Protein AF-A0A7V4B157-F1 (afdb_monomer_lite)

Radius of gyration: 28.76 Å; chains: 1; bounding box: 60×61×85 Å

Secondary structure (DSSP, 8-state):
-HHHHHHHHHHHHHTSHHHHHHHHHHHHHHHHHHHHHHHHHHHHHHHHHHHHHHHHHHHHH--SHHHHHHH-EEEPPPPPGGGGT--GGGGTS-SEEEE----EEE----TT-SS----EEE------EEE--TT--HHHHHS----HHHIIIIIIHHHHHHHHHIIIIIHHHTSHHHHHHHSS--HHHHHHHHHHHHHHHHHHHHHHHHHHHHHHHHHH--S-----HHHHHHHHHHHHHHHHHHHHHHHHHHH-

pLDDT: mean 75.1, std 14.43, range [42.28, 93.56]

Structure (mmCIF, N/CA/C/O backbone):
data_AF-A0A7V4B157-F1
#
_entry.id   AF-A0A7V4B157-F1
#
loop_
_atom_site.group_PDB
_atom_site.id
_atom_site.type_symbol
_atom_site.label_atom_id
_atom_site.label_alt_id
_atom_site.label_comp_id
_atom_site.label_asym_id
_atom_site.label_entity_id
_atom_site.label_seq_id
_atom_site.pdbx_PDB_ins_code
_atom_site.Cartn_x
_atom_site.Cartn_y
_atom_site.Cartn_z
_atom_site.occupancy
_atom_site.B_iso_or_equiv
_atom_site.auth_seq_id
_atom_site.auth_comp_id
_atom_site.auth_asym_id
_atom_site.auth_atom_id
_atom_site.pdbx_PDB_model_num
ATOM 1 N N . MET A 1 1 ? -26.371 3.991 16.964 1.00 76.25 1 MET A N 1
ATOM 2 C CA . MET A 1 1 ? -25.396 3.440 17.933 1.00 76.25 1 MET A CA 1
ATOM 3 C C . MET A 1 1 ? -24.110 2.969 17.261 1.00 76.25 1 MET A C 1
ATOM 5 O O . MET A 1 1 ? -23.064 3.482 17.623 1.00 76.25 1 MET A O 1
ATOM 9 N N . PHE A 1 2 ? -24.161 2.107 16.235 1.00 76.94 2 PHE A N 1
ATOM 10 C CA . PHE A 1 2 ? -22.967 1.640 15.503 1.00 76.94 2 PHE A CA 1
ATOM 11 C C . PHE A 1 2 ? -22.004 2.765 15.066 1.00 76.94 2 PHE A C 1
ATOM 13 O O . PHE A 1 2 ? -20.845 2.777 15.464 1.00 76.94 2 PHE A O 1
ATOM 20 N N . PHE A 1 3 ? -22.497 3.777 14.343 1.00 78.19 3 PHE A N 1
ATOM 21 C CA . PHE A 1 3 ? -21.662 4.894 13.873 1.00 78.19 3 PHE A CA 1
ATOM 22 C C . PHE A 1 3 ? -21.043 5.726 15.012 1.00 78.19 3 PHE A C 1
ATOM 24 O O . PHE A 1 3 ? -19.957 6.277 14.864 1.00 78.19 3 PHE A O 1
ATOM 31 N N . GLN A 1 4 ? -21.709 5.803 16.169 1.00 81.00 4 GLN A N 1
ATOM 32 C CA . GLN A 1 4 ? -21.175 6.507 17.340 1.00 81.00 4 GLN A CA 1
ATOM 33 C C . GLN A 1 4 ? -20.009 5.734 17.963 1.00 81.00 4 GLN A C 1
ATOM 35 O O . GLN A 1 4 ? -19.023 6.352 18.354 1.00 81.00 4 GLN A O 1
ATOM 40 N N . ILE A 1 5 ? -20.098 4.401 17.999 1.00 81.12 5 ILE A N 1
ATOM 41 C CA . ILE A 1 5 ? -19.013 3.526 18.462 1.00 81.12 5 ILE A CA 1
ATOM 42 C C . ILE A 1 5 ? -17.819 3.647 17.514 1.00 81.12 5 ILE A C 1
ATOM 44 O O . ILE A 1 5 ? -16.715 3.926 17.967 1.00 81.12 5 ILE A O 1
ATOM 48 N N . VAL A 1 6 ? -18.051 3.555 16.200 1.00 82.62 6 VAL A N 1
ATOM 49 C CA . VAL A 1 6 ? -16.991 3.705 15.188 1.00 82.62 6 VAL A CA 1
ATOM 50 C C . VAL A 1 6 ? -16.313 5.073 15.289 1.00 82.62 6 VAL A C 1
ATOM 52 O O . VAL A 1 6 ? -15.089 5.155 15.324 1.00 82.62 6 VAL A O 1
ATOM 55 N N . ARG A 1 7 ? -17.085 6.162 15.389 1.00 84.81 7 ARG A N 1
ATOM 56 C CA . ARG A 1 7 ? -16.528 7.516 15.523 1.00 84.81 7 ARG A CA 1
ATOM 57 C C . ARG A 1 7 ? -15.700 7.673 16.798 1.00 84.81 7 ARG A C 1
ATOM 59 O O . ARG A 1 7 ? -14.640 8.290 16.745 1.00 84.81 7 ARG A O 1
ATOM 66 N N . LYS A 1 8 ? -16.181 7.145 17.928 1.00 84.31 8 LYS A N 1
ATOM 67 C CA . LYS A 1 8 ? -15.438 7.148 19.197 1.00 84.31 8 LYS A CA 1
ATOM 68 C C . LYS A 1 8 ? -14.098 6.428 19.025 1.00 84.31 8 LYS A C 1
ATOM 70 O O . LYS A 1 8 ? -13.072 6.985 19.399 1.00 84.31 8 LYS A O 1
ATOM 75 N N . GLU A 1 9 ? -14.118 5.240 18.428 1.00 83.19 9 GLU A N 1
ATOM 76 C CA . GLU A 1 9 ? -12.930 4.406 18.226 1.00 83.19 9 GLU A CA 1
ATOM 77 C C . GLU A 1 9 ? -11.890 5.103 17.345 1.00 83.19 9 GLU A C 1
ATOM 79 O O . GLU A 1 9 ? -10.716 5.183 17.701 1.00 83.19 9 GLU A O 1
ATOM 84 N N . ILE A 1 10 ? -12.337 5.686 16.228 1.00 83.62 10 ILE A N 1
ATOM 85 C CA . ILE A 1 10 ? -11.464 6.441 15.327 1.00 83.62 10 ILE A CA 1
ATOM 86 C C . ILE A 1 10 ? -10.840 7.616 16.072 1.00 83.62 10 ILE A C 1
ATOM 88 O O . ILE A 1 10 ? -9.632 7.778 16.011 1.00 83.62 10 ILE A O 1
ATOM 92 N N . LEU A 1 11 ? -11.624 8.420 16.797 1.00 82.06 11 LEU A N 1
ATOM 93 C CA . LEU A 1 11 ? -11.089 9.583 17.512 1.00 82.06 11 LEU A CA 1
ATOM 94 C C . LEU A 1 11 ? -10.055 9.193 18.575 1.00 82.06 11 LEU A C 1
ATOM 96 O O . LEU A 1 11 ? -9.024 9.852 18.681 1.00 82.06 11 LEU A O 1
ATOM 100 N N . LEU A 1 12 ? -10.303 8.118 19.326 1.00 80.94 12 LEU A N 1
ATOM 101 C CA . LEU A 1 12 ? -9.351 7.612 20.318 1.00 80.94 12 LEU A CA 1
ATOM 102 C C . LEU A 1 12 ? -8.052 7.133 19.667 1.00 80.94 12 LEU A C 1
ATOM 104 O O . LEU A 1 12 ? -6.965 7.435 20.156 1.00 80.94 12 LEU A O 1
ATOM 108 N N . ASN A 1 13 ? -8.152 6.431 18.540 1.00 81.69 13 ASN A N 1
ATOM 109 C CA . ASN A 1 13 ? -6.980 5.932 17.837 1.00 81.69 13 ASN A CA 1
ATOM 110 C C . ASN A 1 13 ? -6.198 7.042 17.135 1.00 81.69 13 ASN A C 1
ATOM 112 O O . ASN A 1 13 ? -4.976 7.036 17.209 1.00 81.69 13 ASN A O 1
ATOM 116 N N . LEU A 1 14 ? -6.871 8.005 16.506 1.00 81.81 14 LEU A N 1
ATOM 117 C CA . LEU A 1 14 ? -6.239 9.062 15.707 1.00 81.81 14 LEU A CA 1
ATOM 118 C C . LEU A 1 14 ? -5.464 10.068 16.568 1.00 81.81 14 LEU A C 1
ATOM 120 O O . LEU A 1 14 ? -4.470 10.630 16.119 1.00 81.81 14 LEU A O 1
ATOM 124 N N . VAL A 1 15 ? -5.902 10.275 17.814 1.00 80.56 15 VAL A N 1
ATOM 125 C CA . VAL A 1 15 ? -5.218 11.133 18.799 1.00 80.56 15 VAL A CA 1
ATOM 126 C C . VAL A 1 15 ? -4.092 10.381 19.526 1.00 80.56 15 VAL A C 1
ATOM 128 O O . VAL A 1 15 ? -3.261 10.991 20.198 1.00 80.56 15 VAL A O 1
ATOM 131 N N . SER A 1 16 ? -4.021 9.057 19.387 1.00 83.25 16 SER A N 1
ATOM 132 C CA . SER A 1 16 ? -3.026 8.248 20.085 1.00 83.25 16 SER A CA 1
ATOM 133 C C . SER A 1 16 ? -1.619 8.429 19.508 1.00 83.25 16 SER A C 1
ATOM 135 O O . SER A 1 16 ? -1.418 8.496 18.295 1.00 83.25 16 SER A O 1
ATOM 137 N N . PHE A 1 17 ? -0.608 8.417 20.381 1.00 83.69 17 PHE A N 1
ATOM 138 C CA . PHE A 1 17 ? 0.803 8.486 19.989 1.00 83.69 17 PHE A CA 1
ATOM 139 C C . PHE A 1 17 ? 1.185 7.388 18.980 1.00 83.69 17 PHE A C 1
ATOM 141 O O . PHE A 1 17 ? 1.919 7.641 18.024 1.00 83.69 17 PHE A O 1
ATOM 148 N N . ARG A 1 18 ? 0.613 6.184 19.123 1.00 83.25 18 ARG A N 1
ATOM 149 C CA . ARG A 1 18 ? 0.846 5.059 18.200 1.00 83.25 18 ARG A CA 1
ATOM 150 C C . ARG A 1 18 ? 0.429 5.364 16.762 1.00 83.25 18 ARG A C 1
ATOM 152 O O . ARG A 1 18 ? 1.057 4.864 15.832 1.00 83.25 18 ARG A O 1
ATOM 159 N N . PHE A 1 19 ? -0.605 6.184 16.567 1.00 88.31 19 PHE A N 1
ATOM 160 C CA . PHE A 1 19 ? -1.071 6.571 15.239 1.00 88.31 19 PHE A CA 1
ATOM 161 C C . PHE A 1 19 ? -0.049 7.460 14.545 1.00 88.31 19 PHE A C 1
ATOM 163 O O . PHE A 1 19 ? 0.287 7.209 13.393 1.00 88.31 19 PHE A O 1
ATOM 170 N N . VAL A 1 20 ? 0.515 8.430 15.267 1.00 90.38 20 VAL A N 1
ATOM 171 C CA . VAL A 1 20 ? 1.573 9.304 14.743 1.00 90.38 20 VAL A CA 1
ATOM 172 C C . VAL A 1 20 ? 2.807 8.488 14.363 1.00 90.38 20 VAL A C 1
ATOM 174 O O . VAL A 1 20 ? 3.335 8.657 13.266 1.00 90.38 20 VAL A O 1
ATOM 177 N N . VAL A 1 21 ? 3.228 7.558 15.227 1.00 91.06 21 VAL A N 1
ATOM 178 C CA . VAL A 1 21 ? 4.362 6.662 14.943 1.00 91.06 21 VAL A CA 1
ATOM 179 C C . VAL A 1 21 ? 4.087 5.806 13.710 1.00 91.06 21 VAL A C 1
ATOM 181 O O . VAL A 1 21 ? 4.929 5.727 12.823 1.00 91.06 21 VAL A O 1
ATOM 184 N N . SER A 1 22 ? 2.898 5.210 13.618 1.00 90.44 22 SER A N 1
ATOM 185 C CA . SER A 1 22 ? 2.516 4.364 12.481 1.00 90.44 22 SER A CA 1
ATOM 186 C C . SER A 1 22 ? 2.426 5.160 11.187 1.00 90.44 22 SER A C 1
ATOM 188 O O . SER A 1 22 ? 2.884 4.696 10.151 1.00 90.44 22 SER A O 1
ATOM 190 N N . MET A 1 23 ? 1.892 6.379 11.242 1.00 91.38 23 MET A N 1
ATOM 191 C CA . MET A 1 23 ? 1.828 7.284 10.101 1.00 91.38 23 MET A CA 1
ATOM 192 C C . MET A 1 23 ? 3.224 7.689 9.631 1.00 91.38 23 MET A C 1
ATOM 194 O O . MET A 1 23 ? 3.495 7.617 8.439 1.00 91.38 23 MET A O 1
ATOM 198 N N . ALA A 1 24 ? 4.121 8.070 10.543 1.00 93.38 24 ALA A N 1
ATOM 199 C CA . ALA A 1 24 ? 5.497 8.417 10.198 1.00 93.38 24 ALA A CA 1
ATOM 200 C C . ALA A 1 24 ? 6.254 7.213 9.616 1.00 93.38 24 ALA A C 1
ATOM 202 O O . ALA A 1 24 ? 6.923 7.331 8.591 1.00 93.38 24 ALA A O 1
ATOM 203 N N . LEU A 1 25 ? 6.105 6.043 10.237 1.00 93.56 25 LEU A N 1
ATOM 204 C CA . LEU A 1 25 ? 6.726 4.798 9.800 1.00 93.56 25 LEU A CA 1
ATOM 205 C C . LEU A 1 25 ? 6.228 4.376 8.411 1.00 93.56 25 LEU A C 1
ATOM 207 O O . LEU A 1 25 ? 7.040 4.073 7.538 1.00 93.56 25 LEU A O 1
ATOM 211 N N . LEU A 1 26 ? 4.912 4.408 8.180 1.00 92.75 26 LEU A N 1
ATOM 212 C CA . LEU A 1 26 ? 4.325 4.112 6.873 1.00 92.75 26 LEU A CA 1
ATOM 213 C C . LEU A 1 26 ? 4.711 5.157 5.832 1.00 92.75 26 LEU A C 1
ATOM 215 O O . LEU A 1 26 ? 5.018 4.776 4.709 1.00 92.75 26 LEU A O 1
ATOM 219 N N . ALA A 1 27 ? 4.769 6.439 6.192 1.00 92.81 27 ALA A N 1
ATOM 220 C CA . ALA A 1 27 ? 5.200 7.484 5.275 1.00 92.81 27 ALA A CA 1
ATOM 221 C C . ALA A 1 27 ? 6.628 7.217 4.795 1.00 92.81 27 ALA A C 1
ATOM 223 O O . ALA A 1 27 ? 6.863 7.168 3.595 1.00 92.81 27 ALA A O 1
ATOM 224 N N . VAL A 1 28 ? 7.570 6.955 5.705 1.00 93.00 28 VAL A N 1
ATOM 225 C CA . VAL A 1 28 ? 8.963 6.670 5.330 1.00 93.00 28 VAL A CA 1
ATOM 226 C C . VAL A 1 28 ? 9.067 5.401 4.482 1.00 93.00 28 VAL A C 1
ATOM 228 O O . VAL A 1 28 ? 9.713 5.416 3.436 1.00 93.00 28 VAL A O 1
ATOM 231 N N . LEU A 1 29 ? 8.420 4.309 4.897 1.00 91.69 29 LEU A N 1
ATOM 232 C CA . LEU A 1 29 ? 8.551 3.015 4.223 1.00 91.69 29 LEU A CA 1
ATOM 233 C C . LEU A 1 29 ? 7.834 2.969 2.873 1.00 91.69 29 LEU A C 1
ATOM 235 O O . LEU A 1 29 ? 8.423 2.522 1.892 1.00 91.69 29 LEU A O 1
ATOM 239 N N . VAL A 1 30 ? 6.586 3.434 2.800 1.00 90.81 30 VAL A N 1
ATOM 240 C CA . VAL A 1 30 ? 5.793 3.415 1.561 1.00 90.81 30 VAL A CA 1
ATOM 241 C C . VAL A 1 30 ? 6.373 4.393 0.549 1.00 90.81 30 VAL A C 1
ATOM 243 O O . VAL A 1 30 ? 6.584 4.016 -0.601 1.00 90.81 30 VAL A O 1
ATOM 246 N N . VAL A 1 31 ? 6.687 5.625 0.964 1.00 90.75 31 VAL A N 1
ATOM 247 C CA . VAL A 1 31 ? 7.261 6.629 0.056 1.00 90.75 31 VAL A CA 1
ATOM 248 C C . VAL A 1 31 ? 8.650 6.192 -0.391 1.00 90.75 31 VAL A C 1
ATOM 250 O O . VAL A 1 31 ? 8.933 6.220 -1.584 1.00 90.75 31 VAL A O 1
ATOM 253 N N . GLY A 1 32 ? 9.500 5.735 0.536 1.00 88.50 32 GLY A N 1
ATOM 254 C CA . GLY A 1 32 ? 10.836 5.241 0.209 1.00 88.50 32 GLY A CA 1
ATOM 255 C C . GLY A 1 32 ? 10.794 4.068 -0.770 1.00 88.50 32 GLY A C 1
ATOM 256 O O . GLY A 1 32 ? 11.511 4.077 -1.769 1.00 88.50 32 GLY A O 1
ATOM 257 N N . SER A 1 33 ? 9.906 3.100 -0.538 1.00 87.81 33 SER A N 1
ATOM 258 C CA . SER A 1 33 ? 9.740 1.950 -1.427 1.00 87.81 33 SER A CA 1
ATOM 259 C C . SER A 1 33 ? 9.255 2.358 -2.823 1.00 87.81 33 SER A C 1
ATOM 261 O O . SER A 1 33 ? 9.853 1.951 -3.821 1.00 87.81 33 SER A O 1
ATOM 263 N N . LEU A 1 34 ? 8.244 3.232 -2.911 1.00 87.12 34 LEU A N 1
ATOM 264 C CA . LEU A 1 34 ? 7.741 3.745 -4.191 1.00 87.12 34 LEU A CA 1
ATOM 265 C C . LEU A 1 34 ? 8.809 4.531 -4.960 1.00 87.12 34 LEU A C 1
ATOM 267 O O . LEU A 1 34 ? 8.896 4.397 -6.175 1.00 87.12 34 LEU A O 1
ATOM 271 N N . GLN A 1 35 ? 9.652 5.310 -4.277 1.00 85.19 35 GLN A N 1
ATOM 272 C CA . GLN A 1 35 ? 10.740 6.056 -4.919 1.00 85.19 35 GLN A CA 1
ATOM 273 C C . GLN A 1 35 ? 11.836 5.138 -5.462 1.00 85.19 35 GLN A C 1
ATOM 275 O O . GLN A 1 35 ? 12.253 5.285 -6.612 1.00 85.19 35 GLN A O 1
ATOM 280 N N . ILE A 1 36 ? 12.275 4.159 -4.662 1.00 83.12 36 ILE A N 1
ATOM 281 C CA . ILE A 1 36 ? 13.241 3.147 -5.110 1.00 83.12 36 ILE A CA 1
ATOM 282 C C . ILE A 1 36 ? 12.693 2.445 -6.351 1.00 83.12 36 ILE A C 1
ATOM 284 O O . ILE A 1 36 ? 13.395 2.288 -7.351 1.00 83.12 36 ILE A O 1
ATOM 288 N N . MET A 1 37 ? 11.420 2.068 -6.318 1.00 80.69 37 MET A N 1
ATOM 289 C CA . MET A 1 37 ? 10.811 1.313 -7.393 1.00 80.69 37 MET A CA 1
ATOM 290 C C . MET A 1 37 ? 10.552 2.144 -8.655 1.00 80.69 37 MET A C 1
ATOM 292 O O . MET A 1 37 ? 10.868 1.678 -9.748 1.00 80.69 37 MET A O 1
ATOM 296 N N . ALA A 1 38 ? 10.104 3.393 -8.520 1.00 81.25 38 ALA A N 1
ATOM 297 C CA . ALA A 1 38 ? 10.013 4.337 -9.633 1.00 81.25 38 ALA A CA 1
ATOM 298 C C . ALA A 1 38 ? 11.381 4.536 -10.306 1.00 81.25 38 ALA A C 1
ATOM 300 O O . ALA A 1 38 ? 11.483 4.487 -11.531 1.00 81.25 38 ALA A O 1
ATOM 301 N N . SER A 1 39 ? 12.452 4.651 -9.512 1.00 79.19 39 SER A N 1
ATOM 302 C CA . SER A 1 39 ? 13.808 4.803 -10.048 1.00 79.19 39 SER A CA 1
ATOM 303 C C . SER A 1 39 ? 14.299 3.587 -10.824 1.00 79.19 39 SER A C 1
ATOM 305 O O . SER A 1 39 ? 14.924 3.725 -11.876 1.00 79.19 39 SER A O 1
ATOM 307 N N . ASN A 1 40 ? 13.972 2.390 -10.342 1.00 77.50 40 ASN A N 1
ATOM 308 C CA . ASN A 1 40 ? 14.292 1.151 -11.032 1.00 77.50 40 ASN A CA 1
ATOM 309 C C . ASN A 1 40 ? 13.471 1.004 -12.315 1.00 77.50 40 ASN A C 1
ATOM 311 O O . ASN A 1 40 ? 13.994 0.524 -13.315 1.00 77.50 40 ASN A O 1
ATOM 315 N N . PHE A 1 41 ? 12.207 1.428 -12.299 1.00 77.81 41 PHE A N 1
ATOM 316 C CA . PHE A 1 41 ? 11.339 1.378 -13.468 1.00 77.81 41 PHE A CA 1
ATOM 317 C C . PHE A 1 41 ? 11.848 2.275 -14.601 1.00 77.81 41 PHE A C 1
ATOM 319 O O . PHE A 1 41 ? 11.907 1.823 -15.741 1.00 77.81 41 PHE A O 1
ATOM 326 N N . VAL A 1 42 ? 12.284 3.503 -14.300 1.00 78.62 42 VAL A N 1
ATOM 327 C CA . VAL A 1 42 ? 12.837 4.389 -15.338 1.00 78.62 42 VAL A CA 1
ATOM 328 C C . VAL A 1 42 ? 14.138 3.846 -15.911 1.00 78.62 42 VAL A C 1
ATOM 330 O O . VAL A 1 42 ? 14.269 3.786 -17.127 1.00 78.62 42 VAL A O 1
ATOM 333 N N . ARG A 1 43 ? 15.039 3.323 -15.069 1.00 76.88 43 ARG A N 1
ATOM 334 C CA . ARG A 1 43 ? 16.256 2.647 -15.554 1.00 76.88 43 ARG A CA 1
ATOM 335 C C . ARG A 1 43 ? 15.927 1.513 -16.529 1.00 76.88 43 ARG A C 1
ATOM 337 O O . ARG A 1 43 ? 16.522 1.429 -17.594 1.00 76.88 43 ARG A O 1
ATOM 344 N N . ARG A 1 44 ? 14.927 0.685 -16.203 1.00 75.62 44 ARG A N 1
ATOM 345 C CA . ARG A 1 44 ? 14.462 -0.394 -17.093 1.00 75.62 44 ARG A CA 1
ATOM 346 C C . ARG A 1 44 ? 13.882 0.135 -18.403 1.00 75.62 44 ARG A C 1
ATOM 348 O O . ARG A 1 44 ? 14.030 -0.523 -19.427 1.00 75.62 44 ARG A O 1
ATOM 355 N N . MET A 1 45 ? 13.208 1.283 -18.378 1.00 77.88 45 MET A N 1
ATOM 356 C CA . MET A 1 45 ? 12.651 1.896 -19.583 1.00 77.88 45 MET A CA 1
ATOM 357 C C . MET A 1 45 ? 13.752 2.429 -20.504 1.00 77.88 45 MET A C 1
ATOM 359 O O . MET A 1 45 ? 13.706 2.168 -21.704 1.00 77.88 45 MET A O 1
ATOM 363 N N . ASP A 1 46 ? 14.753 3.109 -19.949 1.00 80.31 46 ASP A N 1
ATOM 364 C CA . ASP A 1 46 ? 15.894 3.630 -20.708 1.00 80.31 46 ASP A CA 1
ATOM 365 C C . ASP A 1 46 ? 16.718 2.485 -21.323 1.00 80.31 46 ASP A C 1
ATOM 367 O O . ASP A 1 46 ? 17.076 2.526 -22.504 1.00 80.31 46 ASP A O 1
ATOM 371 N N . ASP A 1 47 ? 16.948 1.413 -20.559 1.00 76.31 47 ASP A N 1
ATOM 372 C CA . ASP A 1 47 ? 17.642 0.212 -21.037 1.00 76.31 47 ASP A CA 1
ATOM 373 C C . ASP A 1 47 ? 16.854 -0.507 -22.141 1.00 76.31 47 ASP A C 1
ATOM 375 O O . ASP A 1 47 ? 17.446 -1.001 -23.105 1.00 76.31 47 ASP A O 1
ATOM 379 N N . PHE A 1 48 ? 15.523 -0.569 -22.013 1.00 77.88 48 PHE A N 1
ATOM 380 C CA . PHE A 1 48 ? 14.642 -1.137 -23.033 1.00 77.88 48 PHE A CA 1
ATOM 381 C C . PHE A 1 48 ? 14.689 -0.313 -24.324 1.00 77.88 48 PHE A C 1
ATOM 383 O O . PHE A 1 48 ? 14.828 -0.882 -25.402 1.00 77.88 48 PHE A O 1
ATOM 390 N N . GLN A 1 49 ? 14.618 1.019 -24.231 1.00 82.00 49 GLN A N 1
ATOM 391 C CA . GLN A 1 49 ? 14.714 1.894 -25.404 1.00 82.00 49 GLN A CA 1
ATOM 392 C C . GLN A 1 49 ? 16.074 1.770 -26.094 1.00 82.00 49 GLN A C 1
ATOM 394 O O . GLN A 1 49 ? 16.132 1.657 -27.316 1.00 82.00 49 GLN A O 1
ATOM 399 N N . SER A 1 50 ? 17.152 1.739 -25.309 1.00 82.50 50 SER A N 1
ATOM 400 C CA . SER A 1 50 ? 18.514 1.569 -25.820 1.00 82.50 50 SER A CA 1
ATOM 401 C C . SER A 1 50 ? 18.688 0.208 -26.495 1.00 82.50 50 SER A C 1
ATOM 403 O O . SER A 1 50 ? 19.270 0.115 -27.572 1.00 82.50 50 SER A O 1
ATOM 405 N N . SER A 1 51 ? 18.143 -0.854 -25.895 1.00 77.75 51 SER A N 1
ATOM 406 C CA . SER A 1 51 ? 18.222 -2.196 -26.470 1.00 77.75 51 SER A CA 1
ATOM 407 C C . SER A 1 51 ? 17.348 -2.319 -27.725 1.00 77.75 51 SER A C 1
ATOM 409 O O . SER A 1 51 ? 17.818 -2.878 -28.706 1.00 77.75 51 SER A O 1
ATOM 411 N N . ASP A 1 52 ? 16.131 -1.761 -27.773 1.00 81.88 52 ASP A N 1
ATOM 412 C CA . ASP A 1 52 ? 15.288 -1.776 -28.989 1.00 81.88 52 ASP A CA 1
ATOM 413 C C . ASP A 1 52 ? 15.968 -1.053 -30.163 1.00 81.88 52 ASP A C 1
ATOM 415 O O . ASP A 1 52 ? 15.857 -1.501 -31.301 1.00 81.88 52 ASP A O 1
ATOM 419 N N . GLN A 1 53 ? 16.707 0.031 -29.898 1.00 82.81 53 GLN A N 1
ATOM 420 C CA . GLN A 1 53 ? 17.499 0.726 -30.919 1.00 82.81 53 GLN A CA 1
ATOM 421 C C . GLN A 1 53 ? 18.645 -0.144 -31.443 1.00 82.81 53 GLN A C 1
ATOM 423 O O . GLN A 1 53 ? 18.750 -0.317 -32.652 1.00 82.81 53 GLN A O 1
ATOM 428 N N . ILE A 1 54 ? 19.434 -0.761 -30.556 1.00 79.69 54 ILE A N 1
ATOM 429 C CA . ILE A 1 54 ? 20.529 -1.661 -30.956 1.00 79.69 54 ILE A CA 1
ATOM 430 C C . ILE A 1 54 ? 19.992 -2.833 -31.786 1.00 79.69 54 ILE A C 1
ATOM 432 O O . ILE A 1 54 ? 20.534 -3.132 -32.842 1.00 79.69 54 ILE A O 1
ATOM 436 N N . HIS A 1 55 ? 18.884 -3.452 -31.365 1.00 77.25 55 HIS A N 1
ATOM 437 C CA . HIS A 1 55 ? 18.286 -4.556 -32.118 1.00 77.25 55 HIS A CA 1
ATOM 438 C C . HIS A 1 55 ? 17.793 -4.119 -33.504 1.00 77.25 55 HIS A C 1
ATOM 440 O O . HIS A 1 55 ? 17.885 -4.895 -34.452 1.00 77.25 55 HIS A O 1
ATOM 446 N N . ARG A 1 56 ? 17.275 -2.893 -33.649 1.00 80.19 56 ARG A N 1
ATOM 447 C CA . ARG A 1 56 ? 16.887 -2.349 -34.961 1.00 80.19 56 ARG A CA 1
ATOM 448 C C . ARG A 1 56 ? 18.100 -2.080 -35.845 1.00 80.19 56 ARG A C 1
ATOM 450 O O . ARG A 1 56 ? 18.078 -2.478 -37.004 1.00 80.19 56 ARG A O 1
ATOM 457 N N . ASP A 1 57 ? 19.148 -1.476 -35.295 1.00 82.25 57 ASP A N 1
ATOM 458 C CA . ASP A 1 57 ? 20.393 -1.204 -36.019 1.00 82.25 57 ASP A CA 1
ATOM 459 C C . ASP A 1 57 ? 21.072 -2.511 -36.468 1.00 82.25 57 ASP A C 1
ATOM 461 O O . ASP A 1 57 ? 21.560 -2.613 -37.598 1.00 82.25 57 ASP A O 1
ATOM 465 N N . ASP A 1 58 ? 21.043 -3.543 -35.619 1.00 77.44 58 ASP A N 1
ATOM 466 C CA . ASP A 1 58 ? 21.514 -4.888 -35.949 1.00 77.44 58 ASP A CA 1
ATOM 467 C C . ASP A 1 58 ? 20.667 -5.510 -37.071 1.00 77.44 58 ASP A C 1
ATOM 469 O O . ASP A 1 58 ? 21.223 -6.063 -38.021 1.00 77.44 58 ASP A O 1
ATOM 473 N N . MET A 1 59 ? 19.334 -5.383 -37.018 1.00 72.94 59 MET A N 1
ATOM 474 C CA . MET A 1 59 ? 18.437 -5.866 -38.079 1.00 72.94 59 MET A CA 1
ATOM 475 C C . MET A 1 59 ? 18.686 -5.169 -39.423 1.00 72.94 59 MET A C 1
ATOM 477 O O . MET A 1 59 ? 18.686 -5.839 -40.455 1.00 72.94 59 MET A O 1
ATOM 481 N N . ASP A 1 60 ? 18.935 -3.859 -39.423 1.00 79.12 60 ASP A N 1
ATOM 482 C CA . ASP A 1 60 ? 19.243 -3.095 -40.639 1.00 79.12 60 ASP A CA 1
ATOM 483 C C . ASP A 1 60 ? 20.642 -3.430 -41.189 1.00 79.12 60 ASP A C 1
ATOM 485 O O . ASP A 1 60 ? 20.876 -3.402 -42.402 1.00 79.12 60 ASP A O 1
ATOM 489 N N . SER A 1 61 ? 21.571 -3.806 -40.307 1.00 72.56 61 SER A N 1
ATOM 490 C CA . SER A 1 61 ? 22.921 -4.252 -40.668 1.00 72.56 61 SER A CA 1
ATOM 491 C C . SER A 1 61 ? 22.954 -5.693 -41.201 1.00 72.56 61 SER A C 1
ATOM 493 O O . SER A 1 61 ? 23.876 -6.056 -41.941 1.00 72.56 61 SER A O 1
ATOM 495 N N . MET A 1 62 ? 21.946 -6.514 -40.879 1.00 68.12 62 MET A N 1
ATOM 496 C CA . MET A 1 62 ? 21.796 -7.893 -41.355 1.00 68.12 62 MET A CA 1
ATOM 497 C C . MET A 1 62 ? 21.314 -7.939 -42.810 1.00 68.12 62 MET A C 1
ATOM 499 O O . MET A 1 62 ? 20.163 -8.224 -43.129 1.00 68.12 62 MET A O 1
ATOM 503 N N . ASN A 1 63 ? 22.243 -7.729 -43.734 1.00 70.00 63 ASN A N 1
ATOM 504 C CA . ASN A 1 63 ? 21.998 -7.805 -45.176 1.00 70.00 63 ASN A CA 1
ATOM 505 C C . ASN A 1 63 ? 22.085 -9.231 -45.759 1.00 70.00 63 ASN A C 1
ATOM 507 O O . ASN A 1 63 ? 21.796 -9.429 -46.938 1.00 70.00 63 ASN A O 1
ATOM 511 N N . ASN A 1 64 ? 22.465 -10.232 -44.957 1.00 74.06 64 ASN A N 1
ATOM 512 C CA . ASN A 1 64 ? 22.662 -11.609 -45.409 1.00 74.06 64 ASN A CA 1
ATOM 513 C C . ASN A 1 64 ? 21.885 -12.626 -44.566 1.00 74.06 64 ASN A C 1
ATOM 515 O O . ASN A 1 64 ? 21.996 -12.656 -43.340 1.00 74.06 64 ASN A O 1
ATOM 519 N N . ILE A 1 65 ? 21.214 -13.565 -45.246 1.00 63.84 65 ILE A N 1
ATOM 520 C CA . ILE A 1 65 ? 20.502 -14.701 -44.627 1.00 63.84 65 ILE A CA 1
ATOM 521 C C . ILE A 1 65 ? 21.449 -15.511 -43.721 1.00 63.84 65 ILE A C 1
ATOM 523 O O . ILE A 1 65 ? 21.038 -16.010 -42.679 1.00 63.84 65 ILE A O 1
ATOM 527 N N . MET A 1 66 ? 22.739 -15.586 -44.067 1.00 61.22 66 MET A N 1
ATOM 528 C CA . MET A 1 66 ? 23.756 -16.290 -43.278 1.00 61.22 66 MET A CA 1
ATOM 529 C C . MET A 1 66 ? 24.090 -15.606 -41.940 1.00 61.22 66 MET A C 1
ATOM 531 O O . MET A 1 66 ? 24.380 -16.302 -40.973 1.00 61.22 66 MET A O 1
ATOM 535 N N . GLN A 1 67 ? 24.002 -14.274 -41.846 1.00 65.75 67 GLN A N 1
ATOM 536 C CA . GLN A 1 67 ? 24.190 -13.555 -40.577 1.00 65.75 67 GLN A CA 1
ATOM 537 C C . GLN A 1 67 ? 22.980 -13.714 -39.659 1.00 65.75 67 GLN A C 1
ATOM 539 O O . GLN A 1 67 ? 23.154 -13.999 -38.479 1.00 65.75 67 GLN A O 1
ATOM 544 N N . PHE A 1 68 ? 21.766 -13.628 -40.206 1.00 66.06 68 PHE A N 1
ATOM 545 C CA . PHE A 1 68 ? 20.550 -13.934 -39.450 1.00 66.06 68 PHE A CA 1
ATOM 546 C C . PHE A 1 68 ? 20.571 -15.379 -38.924 1.00 66.06 68 PHE A C 1
ATOM 548 O O . PHE A 1 68 ? 20.253 -15.622 -37.763 1.00 66.06 68 PHE A O 1
ATOM 555 N N . MET A 1 69 ? 21.024 -16.333 -39.750 1.00 61.50 69 MET A N 1
ATOM 556 C CA . MET A 1 69 ? 21.194 -17.735 -39.356 1.00 61.50 69 MET A CA 1
ATOM 557 C C . MET A 1 69 ? 22.240 -17.943 -38.245 1.00 61.50 69 MET A C 1
ATOM 559 O O . MET A 1 69 ? 22.057 -18.825 -37.414 1.00 61.50 69 MET A O 1
ATOM 563 N N . ALA A 1 70 ? 23.302 -17.132 -38.198 1.00 63.06 70 ALA A N 1
ATOM 564 C CA . ALA A 1 70 ? 24.364 -17.244 -37.195 1.00 63.06 70 ALA A CA 1
ATOM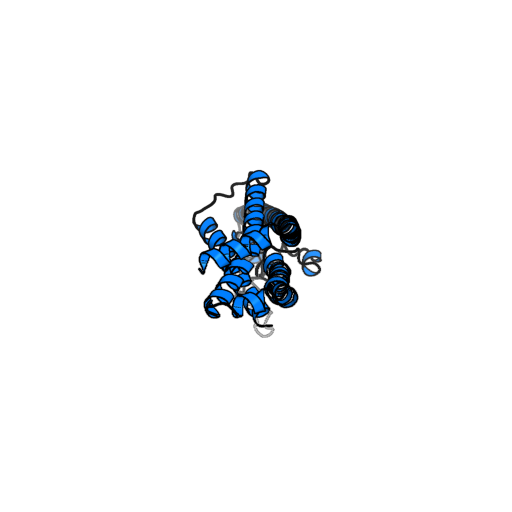 565 C C . ALA A 1 70 ? 24.064 -16.502 -35.878 1.00 63.06 70 ALA A C 1
ATOM 567 O O . ALA A 1 70 ? 24.469 -16.961 -34.811 1.00 63.06 70 ALA A O 1
ATOM 568 N N . PHE A 1 71 ? 23.376 -15.357 -35.935 1.00 64.00 71 PHE A N 1
ATOM 569 C CA . PHE A 1 71 ? 23.194 -14.470 -34.780 1.00 64.00 71 PHE A CA 1
ATOM 570 C C . PHE A 1 71 ? 21.751 -14.401 -34.253 1.00 64.00 71 PHE A C 1
ATOM 572 O O . PHE A 1 71 ? 21.569 -14.016 -33.098 1.00 64.00 71 PHE A O 1
ATOM 579 N N . GLY A 1 72 ? 20.738 -14.835 -35.009 1.00 64.94 72 GLY A N 1
ATOM 580 C CA . GLY A 1 72 ? 19.332 -14.752 -34.591 1.00 64.94 72 GLY A CA 1
ATOM 581 C C . GLY A 1 72 ? 18.857 -13.316 -34.314 1.00 64.94 72 GLY A C 1
ATOM 582 O O . GLY A 1 72 ? 19.608 -12.360 -34.479 1.00 64.94 72 GLY A O 1
ATOM 583 N N . ILE A 1 73 ? 17.604 -13.152 -33.883 1.00 67.69 73 ILE A N 1
ATOM 584 C CA . ILE A 1 73 ? 17.070 -11.854 -33.427 1.00 67.69 73 ILE A CA 1
ATOM 585 C C . ILE A 1 73 ? 16.601 -12.004 -31.986 1.00 67.69 73 ILE A C 1
ATOM 587 O O . ILE A 1 73 ? 15.715 -12.814 -31.706 1.00 67.69 73 ILE A O 1
ATOM 591 N N . ALA A 1 74 ? 17.179 -11.218 -31.083 1.00 68.00 74 ALA A N 1
ATOM 592 C CA . ALA A 1 74 ? 16.671 -11.057 -29.730 1.00 68.00 74 ALA A CA 1
ATOM 593 C C . ALA A 1 74 ? 15.608 -9.957 -29.689 1.00 68.00 74 ALA A C 1
ATOM 595 O O . ALA A 1 74 ? 15.672 -8.960 -30.408 1.00 68.00 74 ALA A O 1
ATOM 596 N N . LYS A 1 75 ? 14.565 -10.188 -28.894 1.00 70.19 75 LYS A N 1
ATOM 597 C CA . LYS A 1 75 ? 13.535 -9.193 -28.625 1.00 70.19 75 LYS A CA 1
ATOM 598 C C . LYS A 1 75 ? 13.278 -9.117 -27.133 1.00 70.19 75 LYS A C 1
ATOM 600 O O . LYS A 1 75 ? 12.846 -10.096 -26.516 1.00 70.19 75 LYS A O 1
ATOM 605 N N . ASP A 1 76 ? 13.477 -7.923 -26.596 1.00 69.94 76 ASP A N 1
ATOM 606 C CA . ASP A 1 76 ? 13.174 -7.613 -25.208 1.00 69.94 76 ASP A CA 1
ATOM 607 C C . ASP A 1 76 ? 11.660 -7.327 -25.065 1.00 69.94 76 ASP A C 1
ATOM 609 O O . ASP A 1 76 ? 11.052 -6.685 -25.932 1.00 69.94 76 ASP A O 1
ATOM 613 N N . PRO A 1 77 ? 10.984 -7.815 -24.012 1.00 69.38 77 PRO A N 1
ATOM 614 C CA . PRO A 1 77 ? 9.628 -7.428 -23.677 1.00 69.38 77 PRO A CA 1
ATOM 615 C C . PRO A 1 77 ? 9.624 -6.028 -23.051 1.00 69.38 77 PRO A C 1
ATOM 617 O O . PRO A 1 77 ? 10.538 -5.637 -22.327 1.00 69.38 77 PRO A O 1
ATOM 620 N N . LYS A 1 78 ? 8.549 -5.271 -23.295 1.00 68.94 78 LYS A N 1
ATOM 621 C CA . LYS A 1 78 ? 8.364 -3.956 -22.667 1.00 68.94 78 LYS A CA 1
ATOM 622 C C . LYS A 1 78 ? 8.272 -4.102 -21.139 1.00 68.94 78 LYS A C 1
ATOM 624 O O . LYS A 1 78 ? 7.533 -4.983 -20.687 1.00 68.94 78 LYS A O 1
ATOM 629 N N . PRO A 1 79 ? 8.910 -3.209 -20.356 1.00 69.94 79 PRO A N 1
ATOM 630 C CA . PRO A 1 79 ? 8.768 -3.196 -18.904 1.00 69.94 79 PRO A CA 1
ATOM 631 C C . PRO A 1 79 ? 7.295 -3.099 -18.500 1.00 69.94 79 PRO A C 1
ATOM 633 O O . PRO A 1 79 ? 6.531 -2.297 -19.049 1.00 69.94 79 PRO A O 1
ATOM 636 N N . GLN A 1 80 ? 6.869 -3.910 -17.533 1.00 69.94 80 GLN A N 1
ATOM 637 C CA . GLN A 1 80 ? 5.480 -3.886 -17.077 1.00 69.94 80 GLN A CA 1
ATOM 638 C C . GLN A 1 80 ? 5.184 -2.591 -16.316 1.00 69.94 80 GLN A C 1
ATOM 640 O O . GLN A 1 80 ? 5.887 -2.254 -15.372 1.00 69.94 80 GLN A O 1
ATOM 645 N N . MET A 1 81 ? 4.072 -1.916 -16.626 1.00 66.00 81 MET A N 1
ATOM 646 C CA . MET A 1 81 ? 3.652 -0.693 -15.913 1.00 66.00 81 MET A CA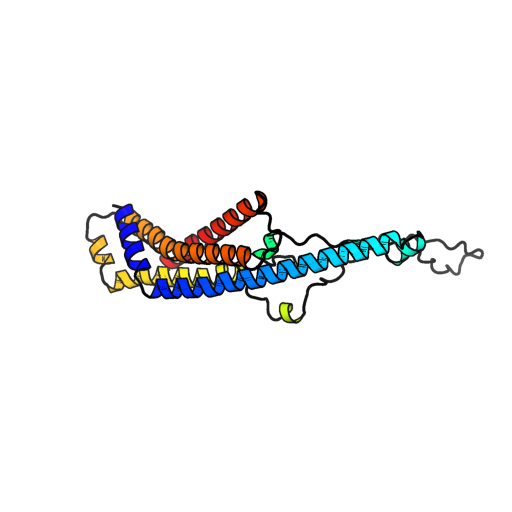 1
ATOM 647 C C . MET A 1 81 ? 3.459 -0.892 -14.393 1.00 66.00 81 MET A C 1
ATOM 649 O O . MET A 1 81 ? 3.562 0.056 -13.622 1.00 66.00 81 MET A O 1
ATOM 653 N N . LEU A 1 82 ? 3.203 -2.129 -13.944 1.00 62.78 82 LEU A N 1
ATOM 654 C CA . LEU A 1 82 ? 3.100 -2.497 -12.521 1.00 62.78 82 LEU A CA 1
ATOM 655 C C . LEU A 1 82 ? 4.460 -2.596 -11.812 1.00 62.78 82 LEU A C 1
ATOM 657 O O . LEU A 1 82 ? 4.495 -2.660 -10.583 1.00 62.78 82 LEU A O 1
ATOM 661 N N . GLY A 1 83 ? 5.562 -2.543 -12.565 1.00 65.31 83 GLY A N 1
ATOM 662 C CA . GLY A 1 83 ? 6.933 -2.535 -12.060 1.00 65.31 83 GLY A CA 1
ATOM 663 C C . GLY A 1 83 ? 7.260 -1.351 -11.149 1.00 65.31 83 GLY A C 1
ATOM 664 O O . GLY A 1 83 ? 8.290 -1.381 -10.491 1.00 65.31 83 GLY A O 1
ATOM 665 N N . ILE A 1 84 ? 6.381 -0.341 -11.086 1.00 71.00 84 ILE A N 1
ATOM 666 C CA . ILE A 1 84 ? 6.440 0.798 -10.153 1.00 71.00 84 ILE A CA 1
ATOM 667 C C . ILE A 1 84 ? 5.966 0.406 -8.735 1.00 71.00 84 ILE A C 1
ATOM 669 O O . ILE A 1 84 ? 6.346 1.054 -7.762 1.00 71.00 84 ILE A O 1
ATOM 673 N N . PHE A 1 85 ? 5.167 -0.660 -8.597 1.00 69.44 85 PHE A N 1
ATOM 674 C CA . PHE A 1 85 ? 4.610 -1.124 -7.315 1.00 69.44 85 PHE A CA 1
ATOM 675 C C . PHE A 1 85 ? 5.130 -2.498 -6.880 1.00 69.44 85 PHE A C 1
ATOM 677 O O . PHE A 1 85 ? 5.222 -2.778 -5.686 1.00 69.44 85 PHE A O 1
ATOM 684 N N . SER A 1 86 ? 5.495 -3.369 -7.820 1.00 67.25 86 SER A N 1
ATOM 685 C CA . SER A 1 86 ? 6.138 -4.640 -7.487 1.00 67.25 86 SER A CA 1
ATOM 686 C C . SER A 1 86 ? 7.055 -5.113 -8.603 1.00 67.25 86 SER A C 1
ATOM 688 O O . SER A 1 86 ? 6.669 -5.068 -9.767 1.00 67.25 86 SER A O 1
ATOM 690 N N . ILE A 1 87 ? 8.213 -5.671 -8.244 1.00 64.50 87 ILE A N 1
ATOM 691 C CA . ILE A 1 87 ? 9.107 -6.341 -9.204 1.00 64.50 87 ILE A CA 1
ATOM 692 C C . ILE A 1 87 ? 8.484 -7.660 -9.709 1.00 64.50 87 ILE A C 1
ATOM 694 O O . ILE A 1 87 ? 8.718 -8.064 -10.846 1.00 64.50 87 ILE A O 1
ATOM 698 N N . GLY A 1 88 ? 7.650 -8.314 -8.893 1.00 64.50 88 GLY A N 1
ATOM 699 C CA . GLY A 1 88 ? 6.870 -9.486 -9.294 1.00 64.50 88 GLY A CA 1
ATOM 700 C C . GLY A 1 88 ? 7.721 -10.666 -9.786 1.00 64.50 88 GLY A C 1
ATOM 701 O O . GLY A 1 88 ? 8.799 -10.946 -9.266 1.00 64.50 88 GLY A O 1
ATOM 702 N N . LEU A 1 89 ? 7.213 -11.380 -10.794 1.00 56.09 89 LEU A N 1
ATOM 703 C CA . LEU A 1 89 ? 7.875 -12.538 -11.417 1.00 56.09 89 LEU A CA 1
ATOM 704 C C . LEU A 1 89 ? 8.968 -12.149 -12.427 1.00 56.09 89 LEU A C 1
ATOM 706 O O . LEU A 1 89 ? 9.703 -13.018 -12.886 1.00 56.09 89 LEU A O 1
ATOM 710 N N . GLU A 1 90 ? 9.098 -10.863 -12.753 1.00 58.59 90 GLU A N 1
ATOM 711 C CA . GLU A 1 90 ? 10.003 -10.355 -13.791 1.00 58.59 90 GLU A CA 1
ATOM 712 C C . GLU A 1 90 ? 11.478 -10.627 -13.458 1.00 58.59 90 GLU A C 1
ATOM 714 O O . GLU A 1 90 ? 12.267 -10.919 -14.345 1.00 58.59 90 GLU A O 1
ATOM 719 N N . GLN A 1 91 ? 11.844 -10.648 -12.171 1.00 57.44 91 GLN A N 1
ATOM 720 C CA . GLN A 1 91 ? 13.205 -10.995 -11.735 1.00 57.44 91 GLN A CA 1
ATOM 721 C C . GLN A 1 91 ? 13.574 -12.464 -12.009 1.00 57.44 91 GLN A C 1
ATOM 723 O O . GLN A 1 91 ? 14.754 -12.802 -12.040 1.00 57.44 91 GLN A O 1
ATOM 728 N N . LYS A 1 92 ? 12.577 -13.346 -12.166 1.00 52.62 92 LYS A N 1
ATOM 729 C CA . LYS A 1 92 ? 12.766 -14.792 -12.368 1.00 52.62 92 LYS A CA 1
ATOM 730 C C . LYS A 1 92 ? 12.475 -15.252 -13.796 1.00 52.62 92 LYS A C 1
ATOM 732 O O . LYS A 1 92 ? 12.724 -16.414 -14.104 1.00 52.62 92 LYS A O 1
ATOM 737 N N . MET A 1 93 ? 11.924 -14.387 -14.644 1.00 49.66 93 MET A N 1
ATOM 738 C CA . MET A 1 93 ? 11.627 -14.708 -16.038 1.00 49.66 93 MET A CA 1
ATOM 739 C C . MET A 1 93 ? 12.775 -14.239 -16.936 1.00 49.66 93 MET A C 1
ATOM 741 O O . MET A 1 93 ? 13.337 -13.167 -16.722 1.00 49.66 93 MET A O 1
ATOM 745 N N . SER A 1 94 ? 13.136 -15.058 -17.928 1.00 48.72 94 SER A N 1
ATOM 746 C CA . SER A 1 94 ? 14.098 -14.667 -18.961 1.00 48.72 94 SER A CA 1
ATOM 747 C C . SER A 1 94 ? 13.570 -13.435 -19.690 1.00 48.72 94 SER A C 1
ATOM 749 O O . SER A 1 94 ? 12.424 -13.410 -20.145 1.00 48.72 94 SER A O 1
ATOM 751 N N . SER A 1 95 ? 14.384 -12.381 -19.691 1.00 59.47 95 SER A N 1
ATOM 752 C CA . SER A 1 95 ? 13.972 -11.046 -20.115 1.00 59.47 95 SER A CA 1
ATOM 753 C C . SER A 1 95 ? 14.221 -10.787 -21.589 1.00 59.47 95 SER A C 1
ATOM 755 O O . SER A 1 95 ? 13.924 -9.694 -22.034 1.00 59.47 95 SER A O 1
ATOM 757 N N . SER A 1 96 ? 14.774 -11.725 -22.346 1.00 59.81 96 SER A N 1
ATOM 758 C CA . SER A 1 96 ? 14.905 -11.571 -23.789 1.00 59.81 96 SER A CA 1
ATOM 759 C C . SER A 1 96 ? 14.703 -12.921 -24.453 1.00 59.81 96 SER A C 1
ATOM 761 O O . SER A 1 96 ? 15.149 -13.971 -23.987 1.00 59.81 96 SER A O 1
ATOM 763 N N . PHE A 1 97 ? 13.921 -12.885 -25.524 1.00 62.75 97 PHE A N 1
ATOM 764 C CA . PHE A 1 97 ? 13.628 -14.052 -26.332 1.00 62.75 97 PHE A CA 1
ATOM 765 C C . PHE A 1 97 ? 14.488 -13.934 -27.577 1.00 62.75 97 PHE A C 1
ATOM 767 O O . PHE A 1 97 ? 14.197 -13.106 -28.443 1.00 62.75 97 PHE A O 1
ATOM 774 N N . ARG A 1 98 ? 15.546 -14.741 -27.672 1.00 64.81 98 ARG A N 1
ATOM 775 C CA . ARG A 1 98 ? 16.293 -14.869 -28.919 1.00 64.81 98 ARG A CA 1
ATOM 776 C C . ARG A 1 98 ? 15.603 -15.900 -29.785 1.00 64.81 98 ARG A C 1
ATOM 778 O O . ARG A 1 98 ? 15.449 -17.047 -29.380 1.00 64.81 98 ARG A O 1
ATOM 785 N N . VAL A 1 99 ? 15.163 -15.486 -30.966 1.00 67.25 99 VAL A N 1
ATOM 786 C CA . VAL A 1 99 ? 14.778 -16.404 -32.036 1.00 67.25 99 VAL A CA 1
ATOM 787 C C . VAL A 1 99 ? 16.082 -16.822 -32.707 1.00 67.25 99 VAL A C 1
ATOM 789 O O . VAL A 1 99 ? 16.679 -15.991 -33.401 1.00 67.25 99 VAL A O 1
ATOM 792 N N . PRO A 1 100 ? 16.580 -18.047 -32.463 1.00 61.31 100 PRO A N 1
ATOM 793 C CA . PRO A 1 100 ? 17.829 -18.468 -33.059 1.00 61.31 100 PRO A CA 1
ATOM 794 C C . PRO A 1 100 ? 17.660 -18.569 -34.570 1.00 61.31 100 PRO A C 1
ATOM 796 O O . PRO A 1 100 ? 16.608 -18.954 -35.093 1.00 61.31 100 PRO A O 1
ATOM 799 N N . GLY A 1 101 ? 18.719 -18.188 -35.272 1.00 56.91 101 GLY A N 1
ATOM 800 C CA . GLY A 1 101 ? 18.837 -18.455 -36.689 1.00 56.91 101 GLY A CA 1
ATOM 801 C C . GLY A 1 101 ? 18.945 -19.959 -36.959 1.00 56.91 101 GLY A C 1
ATOM 802 O O . GLY A 1 101 ? 19.272 -20.750 -36.076 1.00 56.91 101 GLY A O 1
ATOM 803 N N . PHE A 1 102 ? 18.643 -20.381 -38.187 1.00 56.97 102 PHE A N 1
ATOM 804 C CA . PHE A 1 102 ? 18.790 -21.782 -38.573 1.00 56.97 102 PHE A CA 1
ATOM 805 C C . PHE A 1 102 ? 20.277 -22.168 -38.622 1.00 56.97 102 PHE A C 1
ATOM 807 O O . PHE A 1 102 ? 21.012 -21.691 -39.487 1.00 56.97 102 PHE A O 1
ATOM 814 N N . ILE A 1 103 ? 20.728 -23.039 -37.717 1.00 50.94 103 ILE A N 1
ATOM 815 C CA . ILE A 1 103 ? 22.100 -23.553 -37.745 1.00 50.94 103 ILE A CA 1
ATOM 816 C C . ILE A 1 103 ? 22.191 -24.614 -38.844 1.00 50.94 103 ILE A C 1
ATOM 818 O O . ILE A 1 103 ? 21.603 -25.691 -38.750 1.00 50.94 103 ILE A O 1
ATOM 822 N N . ILE A 1 104 ? 22.949 -24.317 -39.901 1.00 50.06 104 ILE A N 1
ATOM 823 C CA . ILE A 1 104 ? 23.378 -25.326 -40.869 1.00 50.06 104 ILE A CA 1
ATOM 824 C C . ILE A 1 104 ? 24.543 -26.079 -40.237 1.00 50.06 104 ILE A C 1
ATOM 826 O O . ILE A 1 104 ? 25.703 -25.699 -40.394 1.00 50.06 104 ILE A O 1
ATOM 830 N N . THR A 1 105 ? 24.245 -27.144 -39.503 1.00 48.88 105 THR A N 1
ATOM 831 C CA . THR A 1 105 ? 25.288 -28.062 -39.055 1.00 48.88 105 THR A CA 1
ATOM 832 C C . THR A 1 105 ? 25.664 -28.913 -40.263 1.00 48.88 105 THR A C 1
ATOM 834 O O . THR A 1 105 ? 24.841 -29.676 -40.769 1.00 48.88 105 THR A O 1
ATOM 837 N N . SER A 1 106 ? 26.877 -28.752 -40.801 1.00 47.66 106 SER A N 1
ATOM 838 C CA . SER A 1 106 ? 27.362 -29.648 -41.853 1.00 47.66 106 SER A CA 1
ATOM 839 C C . SER A 1 106 ? 27.452 -31.050 -41.254 1.00 47.66 106 SER A C 1
ATOM 841 O O . SER A 1 106 ? 28.297 -31.292 -40.388 1.00 47.66 106 SER A O 1
ATOM 843 N N . GLY A 1 107 ? 26.531 -31.928 -41.658 1.00 46.75 107 GLY A N 1
ATOM 844 C CA . GLY A 1 107 ? 26.376 -33.270 -41.111 1.00 46.75 107 GLY A CA 1
ATOM 845 C C . GLY A 1 107 ? 27.703 -34.022 -41.079 1.00 46.75 107 GLY A C 1
ATOM 846 O O . GLY A 1 107 ? 28.495 -33.947 -42.022 1.00 46.75 107 GLY A O 1
ATOM 847 N N . GLY A 1 108 ? 27.952 -34.727 -39.974 1.00 50.88 108 GLY A N 1
ATOM 848 C CA . GLY A 1 108 ? 29.124 -35.579 -39.826 1.00 50.88 108 GLY A CA 1
ATOM 849 C C . GLY A 1 108 ? 29.251 -36.532 -41.013 1.00 50.88 108 GLY A C 1
ATOM 850 O O . GLY A 1 108 ? 28.271 -37.127 -41.463 1.00 50.88 108 GLY A O 1
ATOM 851 N N . GLN A 1 109 ? 30.468 -36.651 -41.539 1.00 48.06 109 GLN A N 1
ATOM 852 C CA . GLN A 1 109 ? 30.752 -37.492 -42.690 1.00 48.06 109 GLN A CA 1
ATOM 853 C C . GLN A 1 109 ? 30.480 -38.953 -42.329 1.00 48.06 109 GLN A C 1
ATOM 855 O O . GLN A 1 109 ? 31.248 -39.573 -41.594 1.00 48.06 109 GLN A O 1
ATOM 860 N N . ARG A 1 110 ? 29.367 -39.498 -42.829 1.00 48.84 110 ARG A N 1
ATOM 861 C CA . ARG A 1 110 ? 29.102 -40.934 -42.772 1.00 48.84 110 ARG A CA 1
ATOM 862 C C . ARG A 1 110 ? 30.219 -41.642 -43.557 1.00 48.84 110 ARG A C 1
ATOM 864 O O . ARG A 1 110 ? 30.372 -41.355 -44.746 1.00 48.84 110 ARG A O 1
ATOM 871 N N . PRO A 1 111 ? 31.046 -42.490 -42.916 1.00 53.38 111 PRO A N 1
ATOM 872 C CA . PRO A 1 111 ? 32.240 -43.073 -43.537 1.00 53.38 111 PRO A CA 1
ATOM 873 C C . PRO A 1 111 ? 31.928 -44.094 -44.650 1.00 53.38 111 PRO A C 1
ATOM 875 O O . PRO A 1 111 ? 32.841 -44.642 -45.257 1.00 53.38 111 PRO A O 1
ATOM 878 N N . ASP A 1 112 ? 30.649 -44.354 -44.911 1.00 56.97 112 ASP A N 1
ATOM 879 C CA . ASP A 1 112 ? 30.095 -45.413 -45.750 1.00 56.97 112 ASP A CA 1
ATOM 880 C C . ASP A 1 112 ? 29.578 -44.950 -47.130 1.00 56.97 112 ASP A C 1
ATOM 882 O O . ASP A 1 112 ? 29.058 -45.767 -47.888 1.00 56.97 112 ASP A O 1
ATOM 886 N N . VAL A 1 113 ? 29.733 -43.671 -47.504 1.00 54.62 113 VAL A N 1
ATOM 887 C CA . VAL A 1 113 ? 29.221 -43.130 -48.782 1.00 54.62 113 VAL A CA 1
ATOM 888 C C . VAL A 1 113 ? 30.333 -42.449 -49.594 1.00 54.62 113 VAL A C 1
ATOM 890 O O . VAL A 1 113 ? 30.840 -41.400 -49.208 1.00 54.62 113 VAL A O 1
ATOM 893 N N . GLU A 1 114 ? 30.687 -43.024 -50.752 1.00 51.78 114 GLU A N 1
ATOM 894 C CA . GLU A 1 114 ? 31.795 -42.578 -51.630 1.00 51.78 114 GLU A CA 1
ATOM 895 C C . GLU A 1 114 ? 31.574 -41.213 -52.314 1.00 51.78 114 GLU A C 1
ATOM 897 O O . GLU A 1 114 ? 32.519 -40.620 -52.825 1.00 51.78 114 GLU A O 1
ATOM 902 N N . ASN A 1 115 ? 30.353 -40.671 -52.275 1.00 48.00 115 ASN A N 1
ATOM 903 C CA . ASN A 1 115 ? 30.038 -39.311 -52.715 1.00 48.00 115 ASN A CA 1
ATOM 904 C C . ASN A 1 115 ? 29.342 -38.562 -51.571 1.00 48.00 115 ASN A C 1
ATOM 906 O O . ASN A 1 115 ? 28.128 -38.722 -51.400 1.00 48.00 115 ASN A O 1
ATOM 910 N N . PRO A 1 116 ? 30.060 -37.748 -50.776 1.00 44.22 116 PRO A N 1
ATOM 911 C CA . PRO A 1 116 ? 29.465 -37.029 -49.667 1.00 44.22 116 PRO A CA 1
ATOM 912 C C . PRO A 1 116 ? 28.733 -35.806 -50.2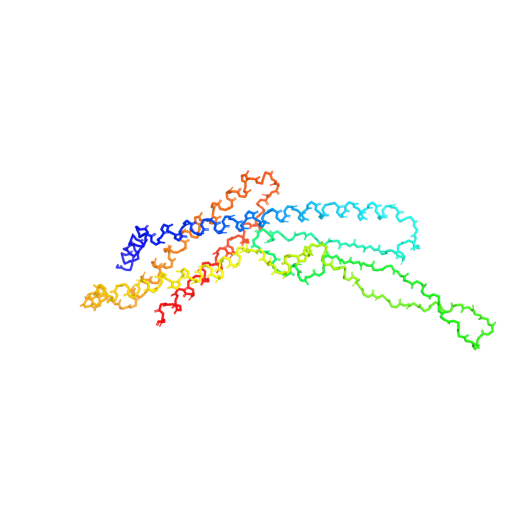24 1.00 44.22 116 PRO A C 1
ATOM 914 O O . PRO A 1 116 ? 29.225 -34.681 -50.178 1.00 44.22 116 PRO A O 1
ATOM 917 N N . LEU A 1 117 ? 27.530 -36.009 -50.758 1.00 45.41 117 LEU A N 1
ATOM 918 C CA . LEU A 1 117 ? 26.539 -34.945 -50.690 1.00 45.41 117 LEU A CA 1
ATOM 919 C C . LEU A 1 117 ? 26.255 -34.785 -49.202 1.00 45.41 117 LEU A C 1
ATOM 921 O O . LEU A 1 117 ? 25.653 -35.669 -48.595 1.00 45.41 117 LEU A O 1
ATOM 925 N N . ALA A 1 118 ? 26.804 -33.726 -48.606 1.00 44.66 118 ALA A N 1
ATOM 926 C CA . ALA A 1 118 ? 26.585 -33.395 -47.211 1.00 44.66 118 ALA A CA 1
ATOM 927 C C . ALA A 1 118 ? 25.076 -33.429 -46.954 1.00 44.66 118 ALA A C 1
ATOM 929 O O . ALA A 1 118 ? 24.339 -32.570 -47.440 1.00 44.66 118 ALA A O 1
ATOM 930 N N . TYR A 1 119 ? 24.601 -34.454 -46.245 1.00 44.78 119 TYR A N 1
ATOM 931 C CA . TYR A 1 119 ? 23.239 -34.442 -45.751 1.00 44.78 119 TYR A CA 1
ATOM 932 C C . TYR A 1 119 ? 23.194 -33.300 -44.746 1.00 44.78 119 TYR A C 1
ATOM 934 O O . TYR A 1 119 ? 23.829 -33.340 -43.692 1.00 44.78 119 TYR A O 1
ATOM 942 N N . GLN A 1 120 ? 22.522 -32.228 -45.145 1.00 48.34 120 GLN A N 1
ATOM 943 C CA . GLN A 1 120 ? 22.229 -31.109 -44.280 1.00 48.34 120 GLN A CA 1
ATOM 944 C C . GLN A 1 120 ? 21.168 -31.613 -43.306 1.00 48.34 120 GLN A C 1
ATOM 946 O O . GLN A 1 120 ? 19.977 -31.597 -43.609 1.00 48.34 120 GLN A O 1
ATOM 951 N N . GLU A 1 121 ? 21.601 -32.180 -42.181 1.00 42.28 121 GLU A N 1
ATOM 952 C CA . GLU A 1 121 ? 20.684 -32.469 -41.091 1.00 42.28 121 GLU A CA 1
ATOM 953 C C . GLU A 1 121 ? 20.143 -31.119 -40.629 1.00 42.28 121 GLU A C 1
ATOM 955 O O . GLU A 1 121 ? 20.880 -30.272 -40.122 1.00 42.28 121 GLU A O 1
ATOM 960 N N . PHE A 1 122 ? 18.858 -30.882 -40.900 1.00 46.50 122 PHE A N 1
ATOM 961 C CA . PHE A 1 122 ? 18.150 -29.724 -40.387 1.00 46.50 122 PHE A CA 1
ATOM 962 C C . PHE A 1 122 ? 18.037 -29.924 -38.879 1.00 46.50 122 PHE A C 1
ATOM 964 O O . PHE A 1 122 ? 17.063 -30.508 -38.402 1.00 46.50 122 PHE A O 1
ATOM 971 N N . SER A 1 123 ? 19.066 -29.506 -38.136 1.00 47.03 123 SER A N 1
ATOM 972 C CA . SER A 1 123 ? 19.000 -29.452 -36.684 1.00 47.03 123 SER A CA 1
ATOM 973 C C . SER A 1 123 ? 17.799 -28.587 -36.342 1.00 47.03 123 SER A C 1
ATOM 975 O O . SER A 1 123 ? 17.667 -27.452 -36.805 1.00 47.03 123 SER A O 1
ATOM 977 N N . SER A 1 124 ? 16.876 -29.225 -35.629 1.00 45.38 124 SER A N 1
ATOM 978 C CA . SER A 1 124 ? 15.662 -28.677 -35.046 1.00 45.38 124 SER A CA 1
ATOM 979 C C . SER A 1 124 ? 15.838 -27.228 -34.616 1.00 45.38 124 SER A C 1
ATOM 981 O O . SER A 1 124 ? 16.910 -26.876 -34.135 1.00 45.38 124 SER A O 1
ATOM 983 N N . MET A 1 125 ? 14.769 -26.429 -34.733 1.00 49.12 125 MET A N 1
ATOM 984 C CA . MET A 1 125 ? 14.633 -25.145 -34.041 1.00 49.12 125 MET A CA 1
ATOM 985 C C . MET A 1 125 ? 14.931 -25.372 -32.555 1.00 49.12 125 MET A C 1
ATOM 987 O O . MET A 1 125 ? 14.040 -25.743 -31.790 1.00 49.12 125 MET A O 1
ATOM 991 N N . GLU A 1 126 ? 16.197 -25.255 -32.165 1.00 47.81 126 GLU A N 1
ATOM 992 C CA . GLU A 1 126 ? 16.592 -25.314 -30.774 1.00 47.81 126 GLU A CA 1
ATOM 993 C C . GLU A 1 126 ? 15.948 -24.079 -30.165 1.00 47.81 126 GLU A C 1
ATOM 995 O O . GLU A 1 126 ? 16.057 -22.981 -30.706 1.00 47.81 126 GLU A O 1
ATOM 1000 N N . GLY A 1 127 ? 15.049 -24.324 -29.215 1.00 50.38 127 GLY A N 1
ATOM 1001 C CA . GLY A 1 127 ? 14.054 -23.353 -28.800 1.00 50.38 127 GLY A CA 1
ATOM 1002 C C . GLY A 1 127 ? 14.687 -22.040 -28.367 1.00 50.38 127 GLY A C 1
ATOM 1003 O O . GLY A 1 127 ? 15.857 -22.005 -28.006 1.00 50.38 127 GLY A O 1
ATOM 1004 N N . ILE A 1 128 ? 13.865 -20.989 -28.401 1.00 53.22 128 ILE A N 1
ATOM 1005 C CA . ILE A 1 128 ? 14.074 -19.687 -27.758 1.00 53.22 128 ILE A CA 1
ATOM 1006 C C . ILE A 1 128 ? 15.213 -19.764 -26.736 1.00 53.22 128 ILE A C 1
ATOM 1008 O O . ILE A 1 128 ? 15.019 -20.297 -25.637 1.00 53.22 128 ILE A O 1
ATOM 1012 N N . GLU A 1 129 ? 16.390 -19.256 -27.103 1.00 54.66 129 GLU A N 1
ATOM 1013 C CA . GLU A 1 129 ? 17.467 -19.130 -26.133 1.00 54.66 129 GLU A CA 1
ATOM 1014 C C . GLU A 1 129 ? 17.016 -18.051 -25.158 1.00 54.66 129 GLU A C 1
ATOM 1016 O O . GLU A 1 129 ? 16.886 -16.873 -25.501 1.00 54.66 129 GLU A O 1
ATOM 1021 N N . MET A 1 130 ? 16.675 -18.500 -23.955 1.00 52.25 130 MET A N 1
ATOM 1022 C CA . MET A 1 130 ? 16.385 -17.632 -22.836 1.00 52.25 130 MET A CA 1
ATOM 1023 C C . MET A 1 130 ? 17.694 -16.974 -22.425 1.00 52.25 130 MET A C 1
ATOM 1025 O O . MET A 1 130 ? 18.488 -17.563 -21.689 1.00 52.25 130 MET A O 1
ATOM 1029 N N . GLU A 1 131 ? 17.943 -15.759 -22.905 1.00 53.53 131 GLU A N 1
ATOM 1030 C CA . GLU A 1 131 ? 19.041 -14.967 -22.372 1.00 53.53 131 GLU A CA 1
ATOM 1031 C C . GLU A 1 131 ? 18.714 -14.693 -20.897 1.00 53.53 131 GLU A C 1
ATOM 1033 O O . GLU A 1 131 ? 17.578 -14.358 -20.519 1.00 53.53 131 GLU A O 1
ATOM 1038 N N . GLY A 1 132 ? 19.694 -14.937 -20.027 1.00 51.88 132 GLY A N 1
ATOM 1039 C CA . GLY A 1 132 ? 19.553 -14.665 -18.603 1.00 51.88 132 GLY A CA 1
ATOM 1040 C C . GLY A 1 132 ? 19.127 -13.215 -18.389 1.00 51.88 132 GLY A C 1
ATOM 1041 O O . GLY A 1 132 ? 19.464 -12.336 -19.177 1.00 51.88 132 GLY A O 1
ATOM 1042 N N . SER A 1 133 ? 18.369 -12.954 -17.324 1.00 54.16 133 SER A N 1
ATOM 1043 C CA . SER A 1 133 ? 17.873 -11.611 -17.026 1.00 54.16 133 SER A CA 1
ATOM 1044 C C . SER A 1 133 ? 19.021 -10.592 -17.031 1.00 54.16 133 SER A C 1
ATOM 1046 O O . SER A 1 133 ? 19.819 -10.562 -16.088 1.00 54.16 133 SER A O 1
ATOM 1048 N N . LYS A 1 134 ? 19.070 -9.724 -18.050 1.00 52.25 134 LYS A N 1
ATOM 1049 C CA . LYS A 1 134 ? 20.063 -8.637 -18.206 1.00 52.25 134 LYS A CA 1
ATOM 1050 C C . LYS A 1 134 ? 20.078 -7.686 -16.995 1.00 52.25 134 LYS A C 1
ATOM 1052 O O . LYS A 1 134 ? 21.038 -6.966 -16.752 1.00 52.25 134 LYS A O 1
ATOM 1057 N N . TYR A 1 135 ? 19.012 -7.751 -16.196 1.00 51.97 135 TYR A N 1
ATOM 1058 C CA . TYR A 1 135 ? 18.706 -6.900 -15.051 1.00 51.97 135 TYR A CA 1
ATOM 1059 C C . TYR A 1 135 ? 18.973 -7.540 -13.676 1.00 51.97 135 TYR A C 1
ATOM 1061 O O . TYR A 1 135 ? 18.742 -6.892 -12.650 1.00 51.97 135 TYR A O 1
ATOM 1069 N N . ALA A 1 136 ? 19.442 -8.793 -13.604 1.00 53.47 136 ALA A N 1
ATOM 1070 C CA . ALA A 1 136 ? 19.781 -9.418 -12.325 1.00 53.47 136 ALA A CA 1
ATOM 1071 C C . ALA A 1 136 ? 21.160 -8.958 -11.856 1.00 53.47 136 ALA A C 1
ATOM 1073 O O . ALA A 1 136 ? 22.176 -9.619 -12.058 1.00 53.47 136 ALA A O 1
ATOM 1074 N N . ASN A 1 137 ? 21.186 -7.825 -11.164 1.00 55.44 137 ASN A N 1
ATOM 1075 C CA . ASN A 1 137 ? 22.335 -7.481 -10.343 1.00 55.44 137 ASN A CA 1
ATOM 1076 C C . ASN A 1 137 ? 22.475 -8.568 -9.255 1.00 55.44 137 ASN A C 1
ATOM 1078 O O . ASN A 1 137 ? 21.533 -8.737 -8.470 1.00 55.44 137 ASN A O 1
ATOM 1082 N N . PRO A 1 138 ? 23.603 -9.302 -9.161 1.00 62.38 138 PRO A N 1
ATOM 1083 C CA . PRO A 1 138 ? 23.739 -10.420 -8.222 1.00 62.38 138 PRO A CA 1
ATOM 1084 C C . PRO A 1 138 ? 23.495 -9.996 -6.771 1.00 62.38 138 PRO A C 1
ATOM 1086 O O . PRO A 1 138 ? 22.911 -10.744 -5.990 1.00 62.38 138 PRO A O 1
ATOM 1089 N N . ILE A 1 139 ? 23.847 -8.753 -6.427 1.00 59.53 139 ILE A N 1
ATOM 1090 C CA . ILE A 1 139 ? 23.588 -8.155 -5.112 1.00 59.53 139 ILE A CA 1
ATOM 1091 C C . ILE A 1 139 ? 22.084 -8.095 -4.796 1.00 59.53 139 ILE A C 1
ATOM 1093 O O . ILE A 1 139 ? 21.710 -8.355 -3.659 1.00 59.53 139 ILE A O 1
ATOM 1097 N N . PHE A 1 140 ? 21.206 -7.841 -5.774 1.00 58.47 140 PHE A N 1
ATOM 1098 C CA . PHE A 1 140 ? 19.749 -7.828 -5.567 1.00 58.47 140 PHE A CA 1
ATOM 1099 C C . PHE A 1 140 ? 19.115 -9.224 -5.530 1.00 58.47 140 PHE A C 1
ATOM 1101 O O . PHE A 1 140 ? 17.956 -9.353 -5.140 1.00 58.47 140 PHE A O 1
ATOM 1108 N N . SER A 1 141 ? 19.856 -10.270 -5.916 1.00 59.72 141 SER A N 1
ATOM 1109 C CA . SER A 1 141 ? 19.461 -11.658 -5.641 1.00 59.72 141 SER A CA 1
ATOM 1110 C C . SER A 1 141 ? 19.736 -12.050 -4.184 1.00 59.72 141 SER A C 1
ATOM 1112 O O . SER A 1 141 ? 19.011 -12.863 -3.620 1.00 59.72 141 SER A O 1
ATOM 1114 N N . LEU A 1 142 ? 20.748 -11.427 -3.564 1.00 62.84 142 LEU A N 1
ATOM 1115 C CA . LEU A 1 142 ? 21.108 -11.618 -2.155 1.00 62.84 142 LEU A CA 1
ATOM 1116 C C . LEU A 1 142 ? 20.324 -10.681 -1.221 1.00 62.84 142 LEU A C 1
ATOM 1118 O O . LEU A 1 142 ? 19.945 -11.082 -0.124 1.00 62.84 142 LEU A O 1
ATOM 1122 N N . PHE A 1 143 ? 20.051 -9.452 -1.667 1.00 63.84 143 PHE A N 1
ATOM 1123 C CA . PHE A 1 143 ? 19.301 -8.428 -0.943 1.00 63.84 143 PHE A CA 1
ATOM 1124 C C . PHE A 1 143 ? 18.171 -7.901 -1.824 1.00 63.84 143 PHE A C 1
ATOM 1126 O O . PHE A 1 143 ? 18.331 -6.908 -2.536 1.00 63.84 143 PHE A O 1
ATOM 1133 N N . GLN A 1 144 ? 17.022 -8.574 -1.793 1.00 64.00 144 GLN A N 1
ATOM 1134 C CA . GLN A 1 144 ? 15.841 -8.090 -2.498 1.00 64.00 144 GLN A CA 1
ATOM 1135 C C . GLN A 1 144 ? 15.441 -6.725 -1.897 1.00 64.00 144 GLN A C 1
ATOM 1137 O O . GLN A 1 144 ? 15.181 -6.653 -0.692 1.00 64.00 144 GLN A O 1
ATOM 1142 N N . PRO A 1 145 ? 15.443 -5.625 -2.678 1.00 64.94 145 PRO A N 1
ATOM 1143 C CA . PRO A 1 145 ? 15.094 -4.312 -2.151 1.00 64.94 145 PRO A CA 1
ATOM 1144 C C . PRO A 1 145 ? 13.640 -4.328 -1.659 1.00 64.94 145 PRO A C 1
ATOM 1146 O O . PRO A 1 145 ? 12.807 -4.986 -2.288 1.00 64.94 145 PRO A O 1
ATOM 1149 N N . PRO A 1 146 ? 13.321 -3.629 -0.553 1.00 68.69 146 PRO A N 1
ATOM 1150 C CA . PRO A 1 146 ? 11.980 -3.640 0.015 1.00 68.69 146 PRO A CA 1
ATOM 1151 C C . PRO A 1 146 ? 10.994 -3.021 -0.980 1.00 68.69 146 PRO A C 1
ATOM 1153 O O . PRO A 1 146 ? 10.962 -1.803 -1.180 1.00 68.69 146 PRO A O 1
ATOM 1156 N N . ASP A 1 147 ? 10.201 -3.871 -1.625 1.00 79.94 147 ASP A N 1
ATOM 1157 C CA . ASP A 1 147 ? 9.125 -3.451 -2.509 1.00 79.94 147 ASP A CA 1
ATOM 1158 C C . ASP A 1 147 ? 7.879 -3.054 -1.713 1.00 79.94 147 ASP A C 1
ATOM 1160 O O . ASP A 1 147 ? 7.759 -3.286 -0.505 1.00 79.94 147 ASP A O 1
ATOM 1164 N N . PHE A 1 148 ? 6.938 -2.401 -2.389 1.00 84.38 148 PHE A N 1
ATOM 1165 C CA . PHE A 1 148 ? 5.723 -1.933 -1.735 1.00 84.38 148 PHE A CA 1
ATOM 1166 C C . PHE A 1 148 ? 4.915 -3.119 -1.186 1.00 84.38 148 PHE A C 1
ATOM 1168 O O . PHE A 1 148 ? 4.333 -3.035 -0.106 1.00 84.38 148 PHE A O 1
ATOM 1175 N N . VAL A 1 149 ? 4.957 -4.261 -1.878 1.00 85.12 149 VAL A N 1
ATOM 1176 C CA . VAL A 1 149 ? 4.323 -5.512 -1.446 1.00 85.12 149 VAL A CA 1
ATOM 1177 C C . VAL A 1 149 ? 4.941 -6.047 -0.151 1.00 85.12 149 VAL A C 1
ATOM 1179 O O . VAL A 1 149 ? 4.201 -6.470 0.732 1.00 85.12 149 VAL A O 1
ATOM 1182 N N . TYR A 1 150 ? 6.262 -5.984 0.021 1.00 85.81 150 TYR A N 1
ATOM 1183 C CA . TYR A 1 150 ? 6.950 -6.334 1.265 1.00 85.81 150 TYR A CA 1
ATOM 1184 C C . TYR A 1 150 ? 6.477 -5.453 2.422 1.00 85.81 150 TYR A C 1
ATOM 1186 O O . TYR A 1 150 ? 6.155 -5.965 3.498 1.00 85.81 150 TYR A O 1
ATOM 1194 N N . VAL A 1 151 ? 6.367 -4.139 2.197 1.00 88.44 151 VAL A N 1
ATOM 1195 C CA . VAL A 1 151 ? 5.840 -3.202 3.202 1.00 88.44 151 VAL A CA 1
ATOM 1196 C C . VAL A 1 151 ? 4.400 -3.571 3.571 1.00 88.44 151 VAL A C 1
ATOM 1198 O O . VAL A 1 151 ? 4.079 -3.679 4.753 1.00 88.44 151 VAL A O 1
ATOM 1201 N N . VAL A 1 152 ? 3.540 -3.846 2.588 1.00 88.88 152 VAL A N 1
ATOM 1202 C CA . VAL A 1 152 ? 2.154 -4.269 2.843 1.00 88.88 152 VAL A CA 1
ATOM 1203 C C . VAL A 1 152 ? 2.101 -5.601 3.605 1.00 88.88 152 VAL A C 1
ATOM 1205 O O . VAL A 1 152 ? 1.382 -5.721 4.593 1.00 88.88 152 VAL A O 1
ATOM 1208 N N . ASN A 1 153 ? 2.886 -6.599 3.207 1.00 89.81 153 ASN A N 1
ATOM 1209 C CA . ASN A 1 153 ? 2.798 -7.933 3.792 1.00 89.81 153 ASN A CA 1
ATOM 1210 C C . ASN A 1 153 ? 3.341 -7.992 5.217 1.00 89.81 153 ASN A C 1
ATOM 1212 O O . ASN A 1 153 ? 2.720 -8.618 6.076 1.00 89.81 153 ASN A O 1
ATOM 1216 N N . ILE A 1 154 ? 4.484 -7.358 5.479 1.00 89.62 154 ILE A N 1
ATOM 1217 C CA . ILE A 1 154 ? 5.186 -7.480 6.763 1.00 89.62 154 ILE A CA 1
ATOM 1218 C C . ILE A 1 154 ? 4.815 -6.338 7.697 1.00 89.62 154 ILE A C 1
ATOM 1220 O O . ILE A 1 154 ? 4.395 -6.570 8.826 1.00 89.62 154 ILE A O 1
ATOM 1224 N N . VAL A 1 155 ? 4.943 -5.095 7.240 1.00 92.00 155 VAL A N 1
ATOM 1225 C CA . VAL A 1 155 ? 4.782 -3.928 8.115 1.00 92.00 155 VAL A CA 1
ATOM 1226 C C . VAL A 1 155 ? 3.308 -3.703 8.431 1.00 92.00 155 VAL A C 1
ATOM 1228 O O . VAL A 1 155 ? 2.947 -3.495 9.587 1.00 92.00 155 VAL A O 1
ATOM 1231 N N . LEU A 1 156 ? 2.443 -3.793 7.420 1.00 90.81 156 LEU A N 1
ATOM 1232 C CA . LEU A 1 156 ? 1.005 -3.588 7.594 1.00 90.81 156 LEU A CA 1
ATOM 1233 C C . LEU A 1 156 ? 0.360 -4.711 8.421 1.00 90.81 156 LEU A C 1
ATOM 1235 O O . LEU A 1 156 ? -0.533 -4.424 9.213 1.00 90.81 156 LEU A O 1
ATOM 1239 N N . SER A 1 157 ? 0.821 -5.963 8.290 1.00 92.56 157 SER A N 1
ATOM 1240 C CA . SER A 1 157 ? 0.333 -7.070 9.131 1.00 92.56 157 SER A CA 1
ATOM 1241 C C . SER A 1 157 ? 0.770 -6.916 10.589 1.00 92.56 157 SER A C 1
ATOM 1243 O O . SER A 1 157 ? -0.052 -7.085 11.488 1.00 92.56 157 SER A O 1
ATOM 1245 N N . LEU A 1 158 ? 2.023 -6.514 10.836 1.00 92.31 158 LEU A N 1
ATOM 1246 C CA . LEU A 1 158 ? 2.514 -6.200 12.181 1.00 92.31 158 LEU A CA 1
ATOM 1247 C C . LEU A 1 158 ? 1.721 -5.053 12.817 1.00 92.31 158 LEU A C 1
ATOM 1249 O O . LEU A 1 158 ? 1.289 -5.172 13.963 1.00 92.31 158 LEU A O 1
ATOM 1253 N N . LEU A 1 159 ? 1.478 -3.969 12.071 1.00 91.44 159 LEU A N 1
ATOM 1254 C CA . LEU A 1 159 ? 0.647 -2.858 12.542 1.00 91.44 159 LEU A CA 1
ATOM 1255 C C . LEU A 1 159 ? -0.799 -3.296 12.801 1.00 91.44 159 LEU A C 1
ATOM 1257 O O . LEU A 1 159 ? -1.373 -2.892 13.809 1.00 91.44 159 LEU A O 1
ATOM 1261 N N . ALA A 1 160 ? -1.375 -4.144 11.942 1.00 90.88 160 ALA A N 1
ATOM 1262 C CA . ALA A 1 160 ? -2.715 -4.698 12.134 1.00 90.88 160 ALA A CA 1
ATOM 1263 C C . ALA A 1 160 ? -2.834 -5.475 13.444 1.00 90.88 160 ALA A C 1
ATOM 1265 O O . ALA A 1 160 ? -3.765 -5.229 14.209 1.00 90.88 160 ALA A O 1
ATOM 1266 N N . ILE A 1 161 ? -1.870 -6.350 13.733 1.00 90.25 161 ILE A N 1
ATOM 1267 C CA . ILE A 1 161 ? -1.851 -7.131 14.972 1.00 90.25 161 ILE A CA 1
ATOM 1268 C C . ILE A 1 161 ? -1.668 -6.220 16.190 1.00 90.25 161 ILE A C 1
ATOM 1270 O O . ILE A 1 161 ? -2.403 -6.355 17.165 1.00 90.25 161 ILE A O 1
ATOM 1274 N N . LEU A 1 162 ? -0.738 -5.262 16.129 1.00 88.44 162 LEU A N 1
ATOM 1275 C CA . LEU A 1 162 ? -0.456 -4.347 17.239 1.00 88.44 162 LEU A CA 1
ATOM 1276 C C . LEU A 1 162 ? -1.671 -3.472 17.588 1.00 88.44 162 LEU A C 1
ATOM 1278 O O . LEU A 1 162 ? -2.042 -3.355 18.754 1.00 88.44 162 LEU A O 1
ATOM 1282 N N . PHE A 1 163 ? -2.344 -2.909 16.583 1.00 87.44 163 PHE A N 1
ATOM 1283 C CA . PHE A 1 163 ? -3.551 -2.106 16.802 1.00 87.44 163 PHE A CA 1
ATOM 1284 C C . PHE A 1 163 ? -4.739 -2.948 17.268 1.00 87.44 163 PHE A C 1
ATOM 1286 O O . PHE A 1 163 ? -5.517 -2.482 18.102 1.00 87.44 163 PHE A O 1
ATOM 1293 N N . ALA A 1 164 ? -4.899 -4.167 16.744 1.00 88.69 164 ALA A N 1
ATOM 1294 C CA . ALA A 1 164 ? -5.956 -5.074 17.182 1.00 88.69 164 ALA A CA 1
ATOM 1295 C C . ALA A 1 164 ? -5.763 -5.487 18.646 1.00 88.69 164 ALA A C 1
ATOM 1297 O O . ALA A 1 164 ? -6.717 -5.420 19.425 1.00 88.69 164 ALA A O 1
ATOM 1298 N N . TYR A 1 165 ? -4.528 -5.826 19.032 1.00 86.31 165 TYR A N 1
ATOM 1299 C CA . TYR A 1 165 ? -4.180 -6.154 20.411 1.00 86.31 165 TYR A CA 1
ATOM 1300 C C . TYR A 1 165 ? -4.538 -5.006 21.350 1.00 86.31 165 TYR A C 1
ATOM 1302 O O . TYR A 1 165 ? -5.272 -5.213 22.313 1.00 86.31 165 TYR A O 1
ATOM 1310 N N . ASP A 1 166 ? -4.105 -3.782 21.053 1.00 82.19 166 ASP A N 1
ATOM 1311 C CA . ASP A 1 166 ? -4.396 -2.661 21.940 1.00 82.19 166 ASP A CA 1
ATOM 1312 C C . ASP A 1 166 ? -5.895 -2.309 21.991 1.00 82.19 166 ASP A C 1
ATOM 1314 O O . ASP A 1 166 ? -6.402 -1.900 23.035 1.00 82.19 166 ASP A O 1
ATOM 1318 N N . CYS A 1 167 ? -6.621 -2.453 20.876 1.00 80.62 167 CYS A N 1
ATOM 1319 C CA . CYS A 1 167 ? -8.063 -2.182 20.805 1.00 80.62 167 CYS A CA 1
ATOM 1320 C C . CYS A 1 167 ? -8.880 -3.135 21.700 1.00 80.62 167 CYS A C 1
ATOM 1322 O O . CYS A 1 167 ? -9.947 -2.769 22.210 1.00 80.62 167 CYS A O 1
ATOM 1324 N N . ILE A 1 168 ? -8.396 -4.364 21.897 1.00 81.44 168 ILE A N 1
ATOM 1325 C CA . ILE A 1 168 ? -9.094 -5.406 22.659 1.00 81.44 168 ILE A CA 1
ATOM 1326 C C . ILE A 1 168 ? -8.526 -5.527 24.069 1.00 81.44 168 ILE A C 1
ATOM 1328 O O . ILE A 1 168 ? -9.273 -5.406 25.041 1.00 81.44 168 ILE A O 1
ATOM 1332 N N . SER A 1 169 ? -7.218 -5.744 24.192 1.00 79.94 169 SER A N 1
ATOM 1333 C CA . SER A 1 169 ? -6.530 -5.918 25.471 1.00 79.94 169 SER A CA 1
ATOM 1334 C C . SER A 1 169 ? -6.484 -4.623 26.275 1.00 79.94 169 SER A C 1
ATOM 1336 O O . SER A 1 169 ? -6.721 -4.675 27.478 1.00 79.94 169 SER A O 1
ATOM 1338 N N . GLY A 1 170 ? -6.297 -3.468 25.625 1.00 78.44 170 GLY A N 1
ATOM 1339 C CA . GLY A 1 170 ? -6.312 -2.168 26.302 1.00 78.44 170 GLY A CA 1
ATOM 1340 C C . GLY A 1 170 ? -7.668 -1.869 26.946 1.00 78.44 170 GLY A C 1
ATOM 1341 O O . GLY A 1 170 ? -7.751 -1.619 28.143 1.00 78.44 170 GLY A O 1
ATOM 1342 N N . GLU A 1 171 ? -8.772 -2.023 26.205 1.00 80.75 171 GLU A N 1
ATOM 1343 C CA . GLU A 1 171 ? -10.113 -1.823 26.786 1.00 80.75 171 GLU A CA 1
ATOM 1344 C C . GLU A 1 171 ? -10.524 -2.919 27.789 1.00 80.75 171 GLU A C 1
ATOM 1346 O O . GLU A 1 171 ? -11.390 -2.704 28.648 1.00 80.75 171 GLU A O 1
ATOM 1351 N N . LYS A 1 172 ? -9.931 -4.114 27.692 1.00 80.94 172 LYS A N 1
ATOM 1352 C CA . LYS A 1 172 ? -10.113 -5.181 28.684 1.00 80.94 172 LYS A CA 1
ATOM 1353 C C . LYS A 1 172 ? -9.425 -4.831 30.005 1.00 80.94 172 LYS A C 1
ATOM 1355 O O . LYS A 1 172 ? -10.005 -5.108 31.058 1.00 80.94 172 LYS A O 1
ATOM 1360 N N . GLU A 1 173 ? -8.233 -4.242 29.948 1.00 81.12 173 GLU A N 1
ATOM 1361 C CA . GLU A 1 173 ? -7.462 -3.786 31.109 1.00 81.12 173 GLU A CA 1
ATOM 1362 C C . GLU A 1 173 ? -8.113 -2.566 31.773 1.00 81.12 173 GLU A C 1
ATOM 1364 O O . GLU A 1 173 ? -8.348 -2.585 32.982 1.00 81.12 173 GLU A O 1
ATOM 1369 N N . ASP A 1 174 ? -8.573 -1.599 30.974 1.00 81.94 174 ASP A N 1
ATOM 1370 C CA . ASP A 1 174 ? -9.297 -0.408 31.442 1.00 81.94 174 ASP A CA 1
ATOM 1371 C C . ASP A 1 174 ? -10.710 -0.713 31.980 1.00 81.94 174 ASP A C 1
ATOM 1373 O O . ASP A 1 174 ? -11.436 0.184 32.411 1.00 81.94 174 ASP A O 1
ATOM 1377 N N . GLN A 1 175 ? -11.150 -1.976 31.917 1.00 83.69 175 GLN A N 1
ATOM 1378 C CA . GLN A 1 175 ? -12.498 -2.456 32.262 1.00 83.69 175 GLN A CA 1
ATOM 1379 C C . GLN A 1 175 ? -13.647 -1.771 31.499 1.00 83.69 175 GLN A C 1
ATOM 1381 O O . GLN A 1 175 ? -14.821 -2.087 31.723 1.00 83.69 175 GLN A O 1
ATOM 1386 N N . THR A 1 176 ? -13.335 -0.897 30.544 1.00 81.88 176 THR A N 1
ATOM 1387 C CA . THR A 1 176 ? -14.298 -0.190 29.696 1.00 81.88 176 THR A CA 1
ATOM 1388 C C . THR A 1 176 ? -15.089 -1.167 28.834 1.00 81.88 176 THR A C 1
ATOM 1390 O O . THR A 1 176 ? -16.286 -0.963 28.623 1.00 81.88 176 THR A O 1
ATOM 1393 N N . LEU A 1 177 ? -14.477 -2.290 28.442 1.00 76.75 177 LEU A N 1
ATOM 1394 C CA . LEU A 1 177 ? -15.155 -3.370 27.730 1.00 76.75 177 LEU A CA 1
ATOM 1395 C C . LEU A 1 177 ? -16.231 -4.050 28.592 1.00 76.75 177 LEU A C 1
ATOM 1397 O O . LEU A 1 177 ? -17.345 -4.290 28.127 1.00 76.75 177 LEU A O 1
ATOM 1401 N N . LYS A 1 178 ? -15.931 -4.327 29.870 1.00 79.00 178 LYS A N 1
ATOM 1402 C CA . LYS A 1 178 ? -16.898 -4.928 30.808 1.00 79.00 178 LYS A CA 1
ATOM 1403 C C . LYS A 1 178 ? -18.041 -3.962 31.111 1.00 79.00 178 LYS A C 1
ATOM 1405 O O . LYS A 1 178 ? -19.195 -4.383 31.151 1.00 79.00 178 LYS A O 1
ATOM 1410 N N . LEU A 1 179 ? -17.730 -2.673 31.259 1.00 80.88 179 LEU A N 1
ATOM 1411 C CA . LEU A 1 179 ? -18.728 -1.627 31.468 1.00 80.88 179 LEU A CA 1
ATOM 1412 C C . LEU A 1 179 ? -19.661 -1.488 30.252 1.00 80.88 179 LEU A C 1
ATOM 1414 O O . LEU A 1 179 ? -20.879 -1.451 30.416 1.00 80.88 179 LEU A O 1
ATOM 1418 N N . MET A 1 180 ? -19.115 -1.495 29.032 1.00 80.38 180 MET A N 1
ATOM 1419 C CA . MET A 1 180 ? -19.899 -1.413 27.793 1.00 80.38 180 MET A CA 1
ATOM 1420 C C . MET A 1 180 ? -20.843 -2.611 27.621 1.00 80.38 180 MET A C 1
ATOM 1422 O O . MET A 1 180 ? -21.986 -2.430 27.210 1.00 80.38 180 MET A O 1
ATOM 1426 N N . LEU A 1 181 ? -20.389 -3.813 27.995 1.00 78.31 181 LEU A N 1
ATOM 1427 C CA . LEU A 1 181 ? -21.182 -5.047 27.947 1.00 78.31 181 LEU A CA 1
ATOM 1428 C C . LEU A 1 181 ? -22.222 -5.168 29.072 1.00 78.31 181 LEU A C 1
ATOM 1430 O O . LEU A 1 181 ? -23.138 -5.978 28.954 1.00 78.31 181 LEU A O 1
ATOM 1434 N N . SER A 1 182 ? -22.085 -4.396 30.156 1.00 81.25 182 SER A N 1
ATOM 1435 C CA . SER A 1 182 ? -23.085 -4.332 31.234 1.00 81.25 182 SER A CA 1
ATOM 1436 C C . SER A 1 182 ? -24.293 -3.456 30.882 1.00 81.25 182 SER A C 1
ATOM 1438 O O . SER A 1 182 ? -25.335 -3.549 31.527 1.00 81.25 182 SER A O 1
ATOM 1440 N N . ASN A 1 183 ? -24.165 -2.627 29.842 1.00 81.81 183 ASN A N 1
ATOM 1441 C CA . ASN A 1 183 ? -25.243 -1.803 29.313 1.00 81.81 183 ASN A CA 1
ATOM 1442 C C . ASN A 1 183 ? -26.010 -2.538 28.194 1.00 81.81 183 ASN A C 1
ATOM 1444 O O . ASN A 1 183 ? -25.536 -3.533 27.648 1.00 81.81 183 ASN A O 1
ATOM 1448 N N . ALA A 1 184 ? -27.186 -2.034 27.810 1.00 79.06 184 ALA A N 1
ATOM 1449 C CA . ALA A 1 184 ? -28.055 -2.614 26.778 1.00 79.06 184 ALA A CA 1
ATOM 1450 C C . ALA A 1 184 ? -27.531 -2.395 25.337 1.00 79.06 184 ALA A C 1
ATOM 1452 O O . ALA A 1 184 ? -28.252 -1.901 24.469 1.00 79.06 184 ALA A O 1
ATOM 1453 N N . VAL A 1 185 ? -26.265 -2.733 25.073 1.00 79.31 185 VAL A N 1
ATOM 1454 C CA . VAL A 1 185 ? -25.649 -2.680 23.740 1.00 79.31 185 VAL A CA 1
ATOM 1455 C C . VAL A 1 185 ? -25.396 -4.109 23.252 1.00 79.31 185 VAL A C 1
ATOM 1457 O O . VAL A 1 185 ? -24.758 -4.893 23.958 1.00 79.31 185 VAL A O 1
ATOM 1460 N N . PRO A 1 186 ? -25.879 -4.482 22.056 1.00 82.25 186 PRO A N 1
ATOM 1461 C CA . PRO A 1 186 ? -25.720 -5.837 21.551 1.00 82.25 186 PRO A CA 1
ATOM 1462 C C . PRO A 1 186 ? -24.257 -6.087 21.124 1.00 82.25 186 PRO A C 1
ATOM 1464 O O . PRO A 1 186 ? -23.553 -5.191 20.646 1.00 82.25 186 PRO A O 1
ATOM 1467 N N . ARG A 1 187 ? -23.760 -7.304 21.394 1.00 81.19 187 ARG A N 1
ATOM 1468 C CA . ARG A 1 187 ? -22.322 -7.650 21.346 1.00 81.19 187 ARG A CA 1
ATOM 1469 C C . ARG A 1 187 ? -21.737 -7.623 19.933 1.00 81.19 187 ARG A C 1
ATOM 1471 O O . ARG A 1 187 ? -20.571 -7.285 19.756 1.00 81.19 187 ARG A O 1
ATOM 1478 N N . ASP A 1 188 ? -22.555 -7.960 18.948 1.00 83.62 188 ASP A N 1
ATOM 1479 C CA . ASP A 1 188 ? -22.275 -7.895 17.513 1.00 83.62 188 ASP A CA 1
ATOM 1480 C C . ASP A 1 188 ? -21.953 -6.465 17.056 1.00 83.62 188 ASP A C 1
ATOM 1482 O O . ASP A 1 188 ? -20.967 -6.245 16.356 1.00 83.62 188 ASP A O 1
ATOM 1486 N N . VAL A 1 189 ? -22.716 -5.472 17.519 1.00 84.19 189 VAL A N 1
ATOM 1487 C CA . VAL A 1 189 ? -22.501 -4.060 17.166 1.00 84.19 189 VAL A CA 1
ATOM 1488 C C . VAL A 1 189 ? -21.203 -3.521 17.773 1.00 84.19 189 VAL A C 1
ATOM 1490 O O . VAL A 1 189 ? -20.516 -2.721 17.134 1.00 84.19 189 VAL A O 1
ATOM 1493 N N . VAL A 1 190 ? -20.839 -3.970 18.978 1.00 82.94 190 VAL A N 1
ATOM 1494 C CA . VAL A 1 190 ? -19.562 -3.610 19.619 1.00 82.94 190 VAL A CA 1
ATOM 1495 C C . VAL A 1 190 ? -18.383 -4.214 18.855 1.00 82.94 190 VAL A C 1
ATOM 1497 O O . VAL A 1 190 ? -17.433 -3.500 18.539 1.00 82.94 190 VAL A O 1
ATOM 1500 N N . LEU A 1 191 ? -18.464 -5.502 18.505 1.00 84.50 191 LEU A N 1
ATOM 1501 C CA . LEU A 1 191 ? -17.427 -6.207 17.743 1.00 84.50 191 LEU A CA 1
ATOM 1502 C C . LEU A 1 191 ? -17.213 -5.595 16.357 1.00 84.50 191 LEU A C 1
ATOM 1504 O O . LEU A 1 191 ? -16.083 -5.270 15.998 1.00 84.50 191 LEU A O 1
ATOM 1508 N N . LEU A 1 192 ? -18.292 -5.371 15.601 1.00 84.44 192 LEU A N 1
ATOM 1509 C CA . LEU A 1 192 ? -18.208 -4.741 14.283 1.00 84.44 192 LEU A CA 1
ATOM 1510 C C . LEU A 1 192 ? -17.695 -3.301 14.381 1.00 84.44 192 LEU A C 1
ATOM 1512 O O . LEU A 1 192 ? -16.911 -2.869 13.540 1.00 84.44 192 LEU A O 1
ATOM 1516 N N . GLY A 1 193 ? -18.107 -2.557 15.413 1.00 84.25 193 GLY A N 1
ATOM 1517 C CA . GLY A 1 193 ? -17.645 -1.189 15.642 1.00 84.25 193 GLY A CA 1
ATOM 1518 C C . GLY A 1 193 ? -16.138 -1.121 15.886 1.00 84.25 193 GLY A C 1
ATOM 1519 O O . GLY A 1 193 ? -15.461 -0.281 15.293 1.00 84.25 193 GLY A O 1
ATOM 1520 N N . LYS A 1 194 ? -15.610 -2.049 16.693 1.00 85.69 194 LYS A N 1
ATOM 1521 C CA . LYS A 1 194 ? -14.171 -2.197 16.946 1.00 85.69 194 LYS A CA 1
ATOM 1522 C C . LYS A 1 194 ? -13.403 -2.614 15.703 1.00 85.69 194 LYS A C 1
ATOM 1524 O O . LYS A 1 194 ? -12.387 -2.007 15.387 1.00 85.69 194 LYS A O 1
ATOM 1529 N N . TRP A 1 195 ? -13.908 -3.609 14.977 1.00 88.12 195 TRP A N 1
ATOM 1530 C CA . TRP A 1 195 ? -13.267 -4.086 13.757 1.00 88.12 195 TRP A CA 1
ATOM 1531 C C . TRP A 1 195 ? -13.165 -2.980 12.701 1.00 88.12 195 TRP A C 1
ATOM 1533 O O . TRP A 1 195 ? -12.076 -2.714 12.193 1.00 88.12 195 TRP A O 1
ATOM 1543 N N . VAL A 1 196 ? -14.266 -2.270 12.429 1.00 89.62 196 VAL A N 1
ATOM 1544 C CA . VAL A 1 196 ? -14.274 -1.161 11.464 1.00 89.62 196 VAL A CA 1
ATOM 1545 C C . VAL A 1 196 ? -13.424 0.008 11.959 1.00 89.62 196 VAL A C 1
ATOM 1547 O O . VAL A 1 196 ? -12.616 0.522 11.191 1.00 89.62 196 VAL A O 1
ATOM 1550 N N . GLY A 1 197 ? -13.566 0.425 13.221 1.00 86.19 197 GLY A N 1
ATOM 1551 C CA . GLY A 1 197 ? -12.831 1.566 13.777 1.00 86.19 197 GLY A CA 1
ATOM 1552 C C . GLY A 1 197 ? -11.321 1.328 13.865 1.00 86.19 197 GLY A C 1
ATOM 1553 O O . GLY A 1 197 ? -10.532 2.189 13.467 1.00 86.19 197 GLY A O 1
ATOM 1554 N N . GLY A 1 198 ? -10.914 0.142 14.317 1.00 87.81 198 GLY A N 1
ATOM 1555 C CA . GLY A 1 198 ? -9.517 -0.279 14.368 1.00 87.81 198 GLY A CA 1
ATOM 1556 C C . GLY A 1 198 ? -8.903 -0.401 12.976 1.00 87.81 198 GLY A C 1
ATOM 1557 O O . GLY A 1 198 ? -7.859 0.195 12.719 1.00 87.81 198 GLY A O 1
ATOM 1558 N N . THR A 1 199 ? -9.601 -1.049 12.038 1.00 90.31 199 THR A N 1
ATOM 1559 C CA . THR A 1 199 ? -9.146 -1.140 10.642 1.00 90.31 199 THR A CA 1
ATOM 1560 C C . THR A 1 199 ? -9.007 0.246 10.009 1.00 90.31 199 THR A C 1
ATOM 1562 O O . THR A 1 199 ? -7.971 0.545 9.412 1.00 90.31 199 THR A O 1
ATOM 1565 N N . LEU A 1 200 ? -9.997 1.136 10.172 1.00 90.94 200 LEU A N 1
ATOM 1566 C CA . LEU A 1 200 ? -9.926 2.496 9.621 1.00 90.94 200 LEU A CA 1
ATOM 1567 C C . LEU A 1 200 ? -8.715 3.267 10.153 1.00 90.94 200 LEU A C 1
ATOM 1569 O O . LEU A 1 200 ? -8.104 4.037 9.418 1.00 90.94 200 LEU A O 1
ATOM 1573 N N . SER A 1 201 ? -8.350 3.038 11.414 1.00 89.31 201 SER A N 1
ATOM 1574 C CA . SER A 1 201 ? -7.228 3.720 12.065 1.00 89.31 201 SER A CA 1
ATOM 1575 C C . SER A 1 201 ? -5.872 3.389 11.433 1.00 89.31 201 SER A C 1
ATOM 1577 O O . SER A 1 201 ? -4.951 4.190 11.540 1.00 89.31 201 SER A O 1
ATOM 1579 N N . ILE A 1 202 ? -5.755 2.249 10.747 1.00 91.25 202 ILE A N 1
ATOM 1580 C CA . ILE A 1 202 ? -4.550 1.823 10.014 1.00 91.25 202 ILE A CA 1
ATOM 1581 C C . ILE A 1 202 ? -4.662 2.181 8.530 1.00 91.25 202 ILE A C 1
ATOM 1583 O O . ILE A 1 202 ? -3.693 2.610 7.904 1.00 91.25 202 ILE A O 1
ATOM 1587 N N . VAL A 1 203 ? -5.862 2.053 7.964 1.00 91.81 203 VAL A N 1
ATOM 1588 C CA . VAL A 1 203 ? -6.124 2.366 6.555 1.00 91.81 203 VAL A CA 1
ATOM 1589 C C . VAL A 1 203 ? -5.928 3.856 6.269 1.00 91.81 203 VAL A C 1
ATOM 1591 O O . VAL A 1 203 ? -5.340 4.196 5.249 1.00 91.81 203 VAL A O 1
ATOM 1594 N N . ILE A 1 204 ? -6.341 4.755 7.169 1.00 91.38 204 ILE A N 1
AT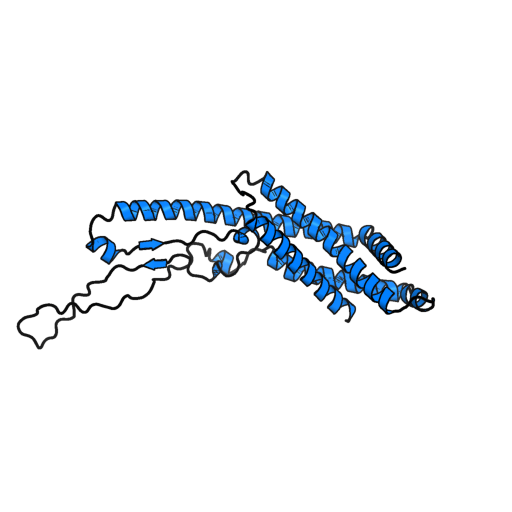OM 1595 C CA . ILE A 1 204 ? -6.138 6.206 7.010 1.00 91.38 204 ILE A CA 1
ATOM 1596 C C . ILE A 1 204 ? -4.650 6.571 6.814 1.00 91.38 204 ILE A C 1
ATOM 1598 O O . ILE A 1 204 ? -4.327 7.176 5.789 1.00 91.38 204 ILE A O 1
ATOM 1602 N N . PRO A 1 205 ? -3.718 6.225 7.727 1.00 91.75 205 PRO A N 1
ATOM 1603 C CA . PRO A 1 205 ? -2.310 6.581 7.575 1.00 91.75 205 PRO A CA 1
ATOM 1604 C C . PRO A 1 205 ? -1.659 5.861 6.391 1.00 91.75 205 PRO A C 1
ATOM 1606 O O . PRO A 1 205 ? -0.789 6.439 5.740 1.00 91.75 205 PRO A O 1
ATOM 1609 N N . PHE A 1 206 ? -2.108 4.648 6.057 1.00 92.44 206 PHE A N 1
ATOM 1610 C CA . PHE A 1 206 ? -1.660 3.941 4.860 1.00 92.44 206 PHE A CA 1
ATOM 1611 C C . PHE A 1 206 ? -2.054 4.677 3.573 1.00 92.44 206 PHE A C 1
ATOM 1613 O O . PHE A 1 206 ? -1.184 4.957 2.750 1.00 92.44 206 PHE A O 1
ATOM 1620 N N . ILE A 1 207 ? -3.327 5.065 3.425 1.00 92.31 207 ILE A N 1
ATOM 1621 C CA . ILE A 1 207 ? -3.808 5.832 2.265 1.00 92.31 207 ILE A CA 1
ATOM 1622 C C . ILE A 1 207 ? -3.069 7.168 2.172 1.00 92.31 207 ILE A C 1
ATOM 1624 O O . ILE A 1 207 ? -2.599 7.524 1.096 1.00 92.31 207 ILE A O 1
ATOM 1628 N N . MET A 1 208 ? -2.906 7.885 3.288 1.00 91.94 208 MET A N 1
ATOM 1629 C CA . MET A 1 208 ? -2.161 9.149 3.312 1.00 91.94 208 MET A CA 1
ATOM 1630 C C . MET A 1 208 ? -0.709 8.967 2.853 1.00 91.94 208 MET A C 1
ATOM 1632 O O . MET A 1 208 ? -0.222 9.749 2.040 1.00 91.94 208 MET A O 1
ATOM 1636 N N . SER A 1 209 ? -0.034 7.916 3.322 1.00 92.50 209 SER A N 1
ATOM 1637 C CA . SER A 1 209 ? 1.347 7.604 2.929 1.00 92.50 209 SER A CA 1
ATOM 1638 C C . SER A 1 209 ? 1.451 7.219 1.454 1.00 92.50 209 SER A C 1
ATOM 1640 O O . SER A 1 209 ? 2.379 7.638 0.766 1.00 92.50 209 SER A O 1
ATOM 1642 N N . PHE A 1 210 ? 0.483 6.457 0.947 1.00 90.38 210 PHE A N 1
ATOM 1643 C CA . PHE A 1 210 ? 0.431 6.041 -0.449 1.00 90.38 210 PHE A CA 1
ATOM 1644 C C . PHE A 1 210 ? 0.155 7.217 -1.395 1.00 90.38 210 PHE A C 1
ATOM 1646 O O . PHE A 1 210 ? 0.850 7.373 -2.397 1.00 90.38 210 PHE A O 1
ATOM 1653 N N . LEU A 1 211 ? -0.795 8.093 -1.047 1.00 90.94 211 LEU A N 1
ATOM 1654 C CA . LEU A 1 211 ? -1.066 9.327 -1.789 1.00 90.94 211 LEU A CA 1
ATOM 1655 C C . LEU A 1 211 ? 0.150 10.256 -1.800 1.00 90.94 211 LEU A C 1
ATOM 1657 O O . LEU A 1 211 ? 0.489 10.798 -2.849 1.00 90.94 211 LEU A O 1
ATOM 1661 N N . LEU A 1 212 ? 0.836 10.401 -0.660 1.00 91.19 212 LEU 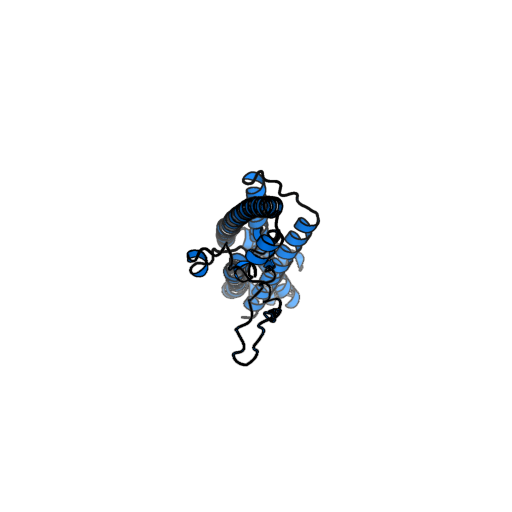A N 1
ATOM 1662 C CA . LEU A 1 212 ? 2.086 11.157 -0.581 1.00 91.19 212 LEU A CA 1
ATOM 1663 C C . LEU A 1 212 ? 3.150 10.536 -1.494 1.00 91.19 212 LEU A C 1
ATOM 1665 O O . LEU A 1 212 ? 3.823 11.256 -2.225 1.00 91.19 212 LEU A O 1
ATOM 1669 N N . GLY A 1 213 ? 3.266 9.207 -1.502 1.00 88.62 213 GLY A N 1
ATOM 1670 C CA . GLY A 1 213 ? 4.170 8.476 -2.384 1.00 88.62 213 GLY A CA 1
ATOM 1671 C C . GLY A 1 213 ? 3.904 8.743 -3.865 1.00 88.62 213 GLY A C 1
ATOM 1672 O O . GLY A 1 213 ? 4.832 9.105 -4.584 1.00 88.62 213 GLY A O 1
ATOM 1673 N N . ILE A 1 214 ? 2.646 8.647 -4.307 1.00 86.06 214 ILE A N 1
ATOM 1674 C CA . ILE A 1 214 ? 2.245 8.968 -5.689 1.00 86.06 214 ILE A CA 1
ATOM 1675 C C . ILE A 1 214 ? 2.541 10.434 -6.020 1.00 86.06 214 ILE A C 1
ATOM 1677 O O . ILE A 1 214 ? 3.102 10.715 -7.078 1.00 86.06 214 ILE A O 1
ATOM 1681 N N . LEU A 1 215 ? 2.213 11.364 -5.117 1.00 87.69 215 LEU A N 1
ATOM 1682 C CA . LEU A 1 215 ? 2.495 12.789 -5.296 1.00 87.69 215 LEU A CA 1
ATOM 1683 C C . LEU A 1 215 ? 3.998 13.012 -5.484 1.00 87.69 215 LEU A C 1
ATOM 1685 O O . LEU A 1 215 ? 4.411 13.637 -6.458 1.00 87.69 215 LEU A O 1
ATOM 1689 N N . MET A 1 216 ? 4.827 12.442 -4.611 1.00 85.44 216 MET A N 1
ATOM 1690 C CA . MET A 1 216 ? 6.282 12.529 -4.722 1.00 85.44 216 MET A CA 1
ATOM 1691 C C . MET A 1 216 ? 6.788 11.930 -6.035 1.00 85.44 216 MET A C 1
ATOM 1693 O O . MET A 1 216 ? 7.636 12.538 -6.678 1.00 85.44 216 MET A O 1
ATOM 1697 N N . VAL A 1 217 ? 6.268 10.779 -6.474 1.00 83.31 217 VAL A N 1
ATOM 1698 C CA . VAL A 1 217 ? 6.641 10.203 -7.776 1.00 83.31 217 VAL A CA 1
ATOM 1699 C C . VAL A 1 217 ? 6.289 11.173 -8.906 1.00 83.31 217 VAL A C 1
ATOM 1701 O O . VAL A 1 217 ? 7.156 11.465 -9.718 1.00 83.31 217 VAL A O 1
ATOM 1704 N N . SER A 1 218 ? 5.088 11.757 -8.908 1.00 79.50 218 SER A N 1
ATOM 1705 C CA . SER A 1 218 ? 4.668 12.711 -9.949 1.00 79.50 218 SER A CA 1
ATOM 1706 C C . SER A 1 218 ? 5.471 14.020 -9.978 1.00 79.50 218 SER A C 1
ATOM 1708 O O . SER A 1 218 ? 5.619 14.622 -11.035 1.00 79.50 218 SER A O 1
ATOM 1710 N N . VAL A 1 219 ? 5.996 14.472 -8.832 1.00 81.50 219 VAL A N 1
ATOM 1711 C CA . VAL A 1 219 ? 6.775 15.720 -8.732 1.00 81.50 219 VAL A CA 1
ATOM 1712 C C . VAL A 1 219 ? 8.250 15.497 -9.065 1.00 81.50 219 VAL A C 1
ATOM 1714 O O . VAL A 1 219 ? 8.849 16.313 -9.763 1.00 81.50 219 VAL A O 1
ATOM 1717 N N . PHE A 1 220 ? 8.847 14.414 -8.558 1.00 76.44 220 PHE A N 1
ATOM 1718 C CA . PHE A 1 220 ? 10.267 14.114 -8.762 1.00 76.44 220 PHE A CA 1
ATOM 1719 C C . PHE A 1 220 ? 10.551 13.526 -10.143 1.00 76.44 220 PHE A C 1
ATOM 1721 O O . PHE A 1 220 ? 11.603 13.797 -10.719 1.00 76.44 220 PHE A O 1
ATOM 1728 N N . TRP A 1 221 ? 9.619 12.745 -10.684 1.00 69.06 221 TRP A N 1
ATOM 1729 C CA . TRP A 1 221 ? 9.746 12.128 -11.995 1.00 69.06 221 TRP A CA 1
ATOM 1730 C C . TRP A 1 221 ? 8.865 12.892 -12.979 1.00 69.06 221 TRP A C 1
ATOM 1732 O O . TRP A 1 221 ? 7.727 12.517 -13.230 1.00 69.06 221 TRP A O 1
ATOM 1742 N N . GLN A 1 222 ? 9.411 13.960 -13.571 1.00 56.59 222 GLN A N 1
ATOM 1743 C CA . GLN A 1 222 ? 8.802 14.738 -14.671 1.00 56.59 222 GLN A CA 1
ATOM 1744 C C . GLN A 1 222 ? 8.667 13.938 -15.989 1.00 56.59 222 GLN A C 1
ATOM 1746 O O . GLN A 1 222 ? 8.526 14.517 -17.064 1.00 56.59 222 GLN A O 1
ATOM 1751 N N . GLY A 1 223 ? 8.759 12.608 -15.921 1.00 52.31 223 GLY A N 1
ATOM 1752 C CA . GLY A 1 223 ? 8.631 11.701 -17.052 1.00 52.31 223 GLY A CA 1
ATOM 1753 C C . GLY A 1 223 ? 7.171 11.360 -17.318 1.00 52.31 223 GLY A C 1
ATOM 1754 O O . GLY A 1 223 ? 6.353 11.367 -16.404 1.00 52.31 223 GLY A O 1
ATOM 1755 N N . ASP A 1 224 ? 6.892 11.051 -18.579 1.00 50.69 224 ASP A N 1
ATOM 1756 C CA . ASP A 1 224 ? 5.619 10.775 -19.258 1.00 50.69 224 ASP A CA 1
ATOM 1757 C C . ASP A 1 224 ? 4.814 9.591 -18.657 1.00 50.69 224 ASP A C 1
ATOM 1759 O O . ASP A 1 224 ? 4.404 8.656 -19.346 1.00 50.69 224 ASP A O 1
ATOM 1763 N N . LEU A 1 225 ? 4.584 9.596 -17.340 1.00 55.09 225 LEU A N 1
ATOM 1764 C CA . LEU A 1 225 ? 3.611 8.757 -16.649 1.00 55.09 225 LEU A CA 1
ATOM 1765 C C . LEU A 1 225 ? 2.228 9.286 -17.009 1.00 55.09 225 LEU A C 1
ATOM 1767 O O . LEU A 1 225 ? 1.528 9.898 -16.202 1.00 55.09 225 LEU A O 1
ATOM 1771 N N . GLN A 1 226 ? 1.836 9.068 -18.261 1.00 55.22 226 GLN A N 1
ATOM 1772 C CA . GLN A 1 226 ? 0.460 9.240 -18.672 1.00 55.22 226 GLN A CA 1
ATOM 1773 C C . GLN A 1 226 ? -0.346 8.276 -17.812 1.00 55.22 226 GLN A C 1
ATOM 1775 O O . GLN A 1 226 ? -0.264 7.055 -17.984 1.00 55.22 226 GLN A O 1
ATOM 1780 N N . PHE A 1 227 ? -1.073 8.830 -16.839 1.00 60.78 227 PHE A N 1
ATOM 1781 C CA . PHE A 1 227 ? -2.082 8.128 -16.061 1.00 60.78 227 PHE A CA 1
ATOM 1782 C C . PHE A 1 227 ? -3.172 7.671 -17.032 1.00 60.78 227 PHE A C 1
ATOM 1784 O O . PHE A 1 227 ? -4.223 8.285 -17.172 1.00 60.78 227 PHE A O 1
ATOM 1791 N N . THR A 1 228 ? -2.867 6.604 -17.761 1.00 69.69 228 THR A N 1
ATOM 1792 C CA . THR A 1 228 ? -3.799 5.898 -18.624 1.00 69.69 228 THR A CA 1
ATOM 1793 C C . THR A 1 228 ? -4.903 5.362 -17.718 1.00 69.69 228 THR A C 1
ATOM 1795 O O . THR A 1 228 ? -4.635 5.015 -16.564 1.00 69.69 228 THR A O 1
ATOM 1798 N N . GLU A 1 229 ? -6.141 5.275 -18.203 1.00 72.44 229 GLU A N 1
ATOM 1799 C CA . GLU A 1 229 ? -7.258 4.743 -17.403 1.00 72.44 229 GLU A CA 1
ATOM 1800 C C . GLU A 1 229 ? -6.937 3.348 -16.821 1.00 72.44 229 GLU A C 1
ATOM 1802 O O . GLU A 1 229 ? -7.263 3.037 -15.671 1.00 72.44 229 GLU A O 1
ATOM 1807 N N . ASP A 1 230 ? -6.152 2.558 -17.554 1.00 77.31 230 ASP A N 1
ATOM 1808 C CA . ASP A 1 230 ? -5.600 1.273 -17.119 1.00 77.31 230 ASP A CA 1
ATOM 1809 C C . ASP A 1 230 ? -4.663 1.364 -15.903 1.00 77.31 230 ASP A C 1
ATOM 1811 O O . ASP A 1 230 ? -4.588 0.431 -15.105 1.00 77.31 230 ASP A O 1
ATOM 1815 N N . ALA A 1 231 ? -3.925 2.460 -15.734 1.00 74.19 231 ALA A N 1
ATOM 1816 C CA . ALA A 1 231 ? -3.045 2.652 -14.585 1.00 74.19 231 ALA A CA 1
ATOM 1817 C C . ALA A 1 231 ? -3.854 2.981 -13.322 1.00 74.19 231 ALA A C 1
ATOM 1819 O O . ALA A 1 231 ? -3.580 2.438 -12.251 1.00 74.19 231 ALA A O 1
ATOM 1820 N N . LEU A 1 232 ? -4.889 3.817 -13.449 1.00 81.00 232 LEU A N 1
ATOM 1821 C CA . LEU A 1 232 ? -5.746 4.201 -12.326 1.00 81.00 232 LEU A CA 1
ATOM 1822 C C . LEU A 1 232 ? -6.521 2.993 -11.788 1.00 81.00 232 LEU A C 1
ATOM 1824 O O . LEU A 1 232 ? -6.527 2.755 -10.579 1.00 81.00 232 LEU A O 1
ATOM 1828 N N . THR A 1 233 ? -7.108 2.185 -12.676 1.00 84.44 233 THR A N 1
ATOM 1829 C CA . THR A 1 233 ? -7.823 0.958 -12.280 1.00 84.44 233 THR A CA 1
ATOM 1830 C C . THR A 1 233 ? -6.920 -0.009 -11.514 1.00 84.44 233 THR A C 1
ATOM 1832 O O . THR A 1 233 ? -7.319 -0.523 -10.469 1.00 84.44 233 THR A O 1
ATOM 1835 N N . ARG A 1 234 ? -5.672 -0.200 -11.961 1.00 81.94 234 ARG A N 1
ATOM 1836 C CA . ARG A 1 234 ? -4.677 -1.035 -11.265 1.00 81.94 234 ARG A CA 1
ATOM 1837 C C . ARG A 1 234 ? -4.308 -0.482 -9.891 1.00 81.94 234 ARG A C 1
ATOM 1839 O O . ARG A 1 234 ? -4.244 -1.255 -8.939 1.00 81.94 234 ARG A O 1
ATOM 1846 N N . ILE A 1 235 ? -4.104 0.831 -9.767 1.00 84.00 235 ILE A N 1
ATOM 1847 C CA . ILE A 1 235 ? -3.789 1.482 -8.485 1.00 84.00 235 ILE A CA 1
ATOM 1848 C C . ILE A 1 235 ? -4.926 1.277 -7.479 1.00 84.00 235 ILE A C 1
ATOM 1850 O O . ILE A 1 235 ? -4.680 0.885 -6.338 1.00 84.00 235 ILE A O 1
ATOM 1854 N N . VAL A 1 236 ? -6.172 1.492 -7.907 1.00 87.62 236 VAL A N 1
ATOM 1855 C CA . VAL A 1 236 ? -7.353 1.282 -7.059 1.00 87.62 236 VAL A CA 1
ATOM 1856 C C . VAL A 1 236 ? -7.480 -0.185 -6.653 1.00 87.62 236 VAL A C 1
ATOM 1858 O O . VAL A 1 236 ? -7.775 -0.470 -5.493 1.00 87.62 236 VAL A O 1
ATOM 1861 N N . LEU A 1 237 ? -7.212 -1.118 -7.570 1.00 88.50 237 LEU A N 1
ATOM 1862 C CA . LEU A 1 237 ? -7.253 -2.552 -7.282 1.00 88.50 237 LEU A CA 1
ATOM 1863 C C . LEU A 1 237 ? -6.191 -2.938 -6.245 1.00 88.50 237 LEU A C 1
ATOM 1865 O O . LEU A 1 237 ? -6.521 -3.604 -5.267 1.00 88.50 237 LEU A O 1
ATOM 1869 N N . ILE A 1 238 ? -4.949 -2.468 -6.399 1.00 86.62 238 ILE A N 1
ATOM 1870 C CA . ILE A 1 238 ? -3.873 -2.699 -5.423 1.00 86.62 238 ILE A CA 1
ATOM 1871 C C . ILE A 1 238 ? -4.274 -2.155 -4.054 1.00 86.62 238 ILE A C 1
ATOM 1873 O O . ILE A 1 238 ? -4.220 -2.889 -3.071 1.00 86.62 238 ILE A O 1
ATOM 1877 N N . LEU A 1 239 ? -4.739 -0.906 -3.987 1.00 88.44 239 LEU A N 1
ATOM 1878 C CA . LEU A 1 239 ? -5.151 -0.283 -2.730 1.00 88.44 239 LEU A CA 1
ATOM 1879 C C . LEU A 1 239 ? -6.329 -1.029 -2.083 1.00 88.44 239 LEU A C 1
ATOM 1881 O O . LEU A 1 239 ? -6.350 -1.214 -0.863 1.00 88.44 239 LEU A O 1
ATOM 1885 N N . GLY A 1 240 ? -7.275 -1.515 -2.890 1.00 91.06 240 GLY A N 1
ATOM 1886 C CA . GLY A 1 240 ? -8.392 -2.346 -2.445 1.00 91.06 240 GLY A CA 1
ATOM 1887 C C . GLY A 1 240 ? -7.936 -3.687 -1.867 1.00 91.06 240 GLY A C 1
ATOM 1888 O O . GLY A 1 240 ? -8.345 -4.047 -0.764 1.00 91.06 240 GLY A O 1
ATOM 1889 N N . VAL A 1 241 ? -7.038 -4.396 -2.557 1.00 91.81 241 VAL A N 1
ATOM 1890 C CA . VAL A 1 241 ? -6.474 -5.671 -2.085 1.00 91.81 241 VAL A CA 1
ATOM 1891 C C . VAL A 1 241 ? -5.636 -5.471 -0.822 1.00 91.81 241 VAL A C 1
ATOM 1893 O O . VAL A 1 241 ? -5.788 -6.237 0.126 1.00 91.81 241 VAL A O 1
ATOM 1896 N N . SER A 1 242 ? -4.812 -4.421 -0.749 1.00 90.81 242 SER A N 1
ATOM 1897 C CA . SER 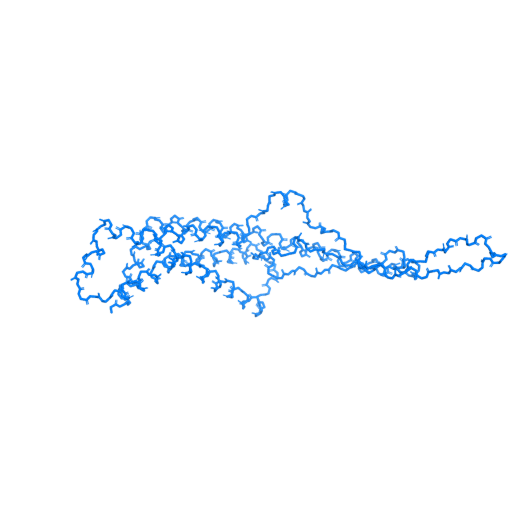A 1 242 ? -4.052 -4.085 0.463 1.00 90.81 242 SER A CA 1
ATOM 1898 C C . SER A 1 242 ? -4.975 -3.759 1.640 1.00 90.81 242 SER A C 1
ATOM 1900 O O . SER A 1 242 ? -4.728 -4.197 2.759 1.00 90.81 242 SER A O 1
ATOM 1902 N N . THR A 1 243 ? -6.073 -3.042 1.399 1.00 90.38 243 THR A N 1
ATOM 1903 C CA . THR A 1 243 ? -7.067 -2.744 2.442 1.00 90.38 243 THR A CA 1
ATOM 1904 C C . THR A 1 243 ? -7.763 -4.015 2.931 1.00 90.38 243 THR A C 1
ATOM 1906 O O . THR A 1 243 ? -7.921 -4.207 4.137 1.00 90.38 243 THR A O 1
ATOM 1909 N N . LEU A 1 244 ? -8.127 -4.917 2.014 1.00 93.19 244 LEU A N 1
ATOM 1910 C CA . LEU A 1 244 ? -8.711 -6.218 2.347 1.00 93.19 244 LEU A CA 1
ATOM 1911 C C . LEU A 1 244 ? -7.725 -7.074 3.155 1.00 93.19 244 LEU A C 1
ATOM 1913 O O . LEU A 1 244 ? -8.111 -7.692 4.145 1.00 93.19 244 LEU A O 1
ATOM 1917 N N . TYR A 1 245 ? -6.444 -7.058 2.790 1.00 91.88 245 TYR A N 1
ATOM 1918 C CA . TYR A 1 245 ? -5.387 -7.729 3.543 1.00 91.88 245 TYR A CA 1
ATOM 1919 C C . TYR A 1 245 ? -5.346 -7.247 5.002 1.00 91.88 245 TYR A C 1
ATOM 1921 O O . TYR A 1 245 ? -5.412 -8.067 5.918 1.00 91.88 245 TYR A O 1
ATOM 1929 N N . VAL A 1 246 ? -5.352 -5.929 5.243 1.00 90.94 246 VAL A N 1
ATOM 1930 C CA . VAL A 1 246 ? -5.416 -5.372 6.611 1.00 90.94 246 VAL A CA 1
ATOM 1931 C C . VAL A 1 246 ? -6.678 -5.813 7.340 1.00 90.94 246 VAL A C 1
ATOM 1933 O O . VAL A 1 246 ? -6.594 -6.223 8.494 1.00 90.94 246 VAL A O 1
ATOM 1936 N N . MET A 1 247 ? -7.835 -5.765 6.676 1.00 90.69 247 MET A N 1
ATOM 1937 C CA . MET A 1 247 ? -9.114 -6.196 7.248 1.00 90.69 247 MET A CA 1
ATOM 1938 C C . MET A 1 247 ? -9.062 -7.636 7.772 1.00 90.69 247 MET A C 1
ATOM 1940 O O . MET A 1 247 ? -9.544 -7.905 8.875 1.00 90.69 247 MET A O 1
ATOM 1944 N N . VAL A 1 248 ? -8.464 -8.550 7.001 1.00 91.75 248 VAL A N 1
ATOM 1945 C CA . VAL A 1 248 ? -8.331 -9.967 7.369 1.00 91.75 248 VAL A CA 1
ATOM 1946 C C . VAL A 1 248 ? -7.352 -10.149 8.524 1.00 91.75 248 VAL A C 1
ATOM 1948 O O . VAL A 1 248 ? -7.676 -10.841 9.487 1.00 91.75 248 VAL A O 1
ATOM 1951 N N . PHE A 1 249 ? -6.180 -9.512 8.472 1.00 91.38 249 PHE A N 1
ATOM 1952 C CA . PHE A 1 249 ? -5.190 -9.623 9.547 1.00 91.38 249 PHE A CA 1
ATOM 1953 C C . PHE A 1 249 ? -5.681 -9.018 10.856 1.00 91.38 249 PHE A C 1
ATOM 1955 O O . PHE A 1 249 ? -5.489 -9.617 11.912 1.00 91.38 249 PHE A O 1
ATOM 1962 N N . PHE A 1 250 ? -6.367 -7.878 10.792 1.00 90.62 250 PHE A N 1
ATOM 1963 C CA . PHE A 1 250 ? -6.990 -7.274 11.962 1.00 90.62 250 PHE A CA 1
ATOM 1964 C C . PHE A 1 250 ? -8.071 -8.194 12.542 1.00 90.62 250 PHE A C 1
ATOM 1966 O O . PHE A 1 250 ? -8.159 -8.342 13.755 1.00 90.62 250 PHE A O 1
ATOM 1973 N N . LEU A 1 251 ? -8.869 -8.858 11.695 1.00 90.06 251 LEU A N 1
ATOM 1974 C CA . LEU A 1 251 ? -9.869 -9.826 12.152 1.00 90.06 251 LEU A CA 1
ATOM 1975 C C . LEU A 1 251 ? -9.214 -11.035 12.827 1.00 90.06 251 LEU A C 1
ATOM 1977 O O . LEU A 1 251 ? -9.644 -11.424 13.906 1.00 90.06 251 LEU A O 1
ATOM 1981 N N . MET A 1 252 ? -8.158 -11.601 12.235 1.00 89.56 252 MET A N 1
ATOM 1982 C CA . MET A 1 252 ? -7.421 -12.709 12.852 1.00 89.56 252 MET A CA 1
ATOM 1983 C C . MET A 1 252 ? -6.817 -12.307 14.196 1.00 89.56 252 MET A C 1
ATOM 1985 O O . MET A 1 252 ? -6.963 -13.032 15.174 1.00 89.56 252 MET A O 1
ATOM 1989 N N . ALA A 1 253 ? -6.196 -11.131 14.261 1.00 88.00 253 ALA A N 1
ATOM 1990 C CA . ALA A 1 253 ? -5.644 -10.597 15.496 1.00 88.00 253 ALA A CA 1
ATOM 1991 C C . ALA A 1 253 ? -6.723 -10.289 16.541 1.00 88.00 253 ALA A C 1
ATOM 1993 O O . ALA A 1 253 ? -6.454 -10.370 17.730 1.00 88.00 253 ALA A O 1
ATOM 1994 N N . ALA A 1 254 ? -7.944 -9.965 16.109 1.00 83.62 254 ALA A N 1
ATOM 1995 C CA . ALA A 1 254 ? -9.062 -9.731 17.009 1.00 83.62 254 ALA A CA 1
ATOM 1996 C C . ALA A 1 254 ? -9.645 -11.013 17.629 1.00 83.62 254 ALA A C 1
ATOM 1998 O O . ALA A 1 254 ? -10.353 -10.941 18.633 1.00 83.62 254 ALA A O 1
ATOM 1999 N N . VAL A 1 255 ? -9.396 -12.168 17.007 1.00 82.62 255 VAL A N 1
ATOM 2000 C CA . VAL A 1 255 ? -9.849 -13.486 17.480 1.00 82.62 255 VAL A CA 1
ATOM 2001 C C . VAL A 1 255 ? -8.806 -14.161 18.384 1.00 82.62 255 VAL A C 1
ATOM 2003 O O . VAL A 1 255 ? -9.185 -14.999 19.203 1.00 82.62 255 VAL A O 1
ATOM 2006 N N . LEU A 1 256 ? -7.527 -13.805 18.227 1.00 76.44 256 LEU A N 1
ATOM 2007 C CA . LEU A 1 256 ? -6.383 -14.267 19.029 1.00 76.44 256 LEU A CA 1
ATOM 2008 C C . LEU A 1 256 ? -6.409 -13.710 20.462 1.00 76.44 256 LEU A C 1
ATOM 2010 O O . LEU A 1 256 ? -6.127 -14.509 21.384 1.00 76.44 256 LEU A O 1
#

Foldseek 3Di:
DLVVLLVVLQVVLCPDPVLVVLLVVLLCQLLVQLVVQLVVLVVLQVVLVVVVVVLVVVVVVCPDLVVCQQFAGKHFDHDDPCSSQDPPCVQVFLGIWGQHHFDQDQDDDPPPDPDCPRPRPRPPRPGGPRDHHPPCPVVCVVPVDCGNVNCLPPVLLVLLLVLLCCLPVVCVVVCVVVVVVVDPDDPVSNVVSSLSNSLVSNLVSNVVSNVVSVVCSVVVPVDDPPCDVVNVVVVVVVSVVSSVSSSVSNVVSNVD

Sequence (256 aa):
MFFQIVRKEILLNLVSFRFVVSMALLAVLVVGSLQIMASNFVRRMDDFQSSDQIHRDDMDSMNNIMQFMAFGIAKDPKPQMLGIFSIGLEQKMSSSFRVPGFIITSGGQRPDVENPLAYQEFSSMEGIEMEGSKYANPIFSLFQPPDFVYVVNIVLSLLAILFAYDCISGEKEDQTLKLMLSNAVPRDVVLLGKWVGGTLSIVIPFIMSFLLGILMVSVFWQGDLQFTEDALTRIVLILGVSTLYVMVFFLMAAVL